Protein AF-A0A0R3RBK8-F1 (afdb_monomer)

InterPro domains:
  IPR000082 SEA domain [PS50024] (1-115)
  IPR000082 SEA domain [SM00200] (1-114)
  IPR000152 EGF-type aspartate/asparagine hydroxylation site [PS00010] (183-194)
  IPR000742 EGF-like domain [PS50026] (117-154)
  IPR000742 EGF-like domain [PS50026] (165-204)
  IPR000742 EGF-like domain [PS50026] (213-250)
  IPR000742 EGF-like domain [SM00181] (120-161)
  IPR000742 EGF-like domain [SM00181] (168-213)
  IPR000742 EGF-like domain [SM00181] (216-264)
  IPR001881 EGF-like calcium-binding domain [SM00179] (121-161)
  IPR001881 EGF-like calcium-binding domain [SM00179] (165-213)
  IPR001881 EGF-like calcium-binding domain [SM00179] (219-251)
  IPR049883 NOTCH1, EGF-like calcium-binding domain [PF07645] (167-199)
  IPR050751 Extracellular matrix structural protein [PTHR24034] (117-277)
  IPR060726 Transmembrane cell adhesion receptor mua-3-like, EGF-like domain [PF25478] (217-264)

Organism: NCBI:txid42155

Mean predicted aligned error: 10.17 Å

pLDDT: mean 90.07, std 6.62, range [55.62, 97.88]

Foldseek 3Di:
DAQQPHFDFDDVLQQDCPRPVVVLVQVLLFVLQLLQCCVFPQNVWWDTKGFPGKDHPLQLPVPCRGHIDTDMDTDTHPPSDDDPQCVVVRSCCCCVPPVVQGSRPSSDGDDPDDDRCQFLSNPDQFDSQWGWAGPDHVDIAIAGHPQWDFLDPPRHRNRTDGQAPDFQQVDPSSDLADPQWRWAGDRGGTATDGHQQWAFPDDPPDGTRSDTDGNQCSPVPPAAPQWDWDDDPPHIDTHGHPQWDALVPFPCDVVPHDPRDGIDGPVGDDCVNSVVDDDDD

Nearest PDB structures (foldseek):
  2e7v-assembly1_A  TM=7.030E-01  e=9.865E-04  Mus musculus
  1ivz-assembly1_A  TM=6.796E-01  e=4.440E-03  Mus musculus
  7sa9-assembly2_B  TM=8.239E-01  e=3.873E-02  Homo sapiens
  8vm1-assembly1_A  TM=7.843E-01  e=2.867E-02  Homo sapiens
  8gkl-assembly1_E  TM=7.466E-01  e=2.394E-02  Homo sapiens

Secondary structure (DSSP, 8-state):
-EETTEEPB--HHHH-TTSHHHHHHHHHHHHHHHHHGGGSTTTTTEEEEEEEEEE-GGGT-TT--SB-EEEEEEEE-TTS-S-HHHHHHHHHHIIIIISTTB-TTSSEE--S----TTSGGGG----TTEEEEEEETTEEEEEEPTTEEES-TTSTTSSEEESBS--GGG-GGG----TTEEEEE-SBSEEEEEPTTEEE---TTSPTTSSEEE-TT-STTSSPTTEEEEE-SSSEEEEEPTTEEE-TT-TTHHHHS-TT--EEETTS--TTTTTSS----

Radius of gyration: 36.07 Å; Cα contacts (8 Å, |Δi|>4): 516; chains: 1; bounding box: 76×40×100 Å

Solvent-accessible surface area (backbone atoms only — not comparable to full-atom values): 15937 Å² total; per-residue (Å²): 56,25,49,67,92,45,74,40,64,63,49,77,62,45,65,33,75,84,36,68,70,31,44,54,52,48,54,31,49,33,54,6,52,61,54,40,42,66,78,43,98,51,34,96,32,62,73,51,52,45,71,77,47,57,41,58,38,33,74,66,29,44,84,38,87,63,14,57,36,80,44,64,52,75,43,59,47,89,87,70,70,90,51,78,61,56,58,54,54,53,50,52,48,44,24,52,78,73,41,80,28,24,39,43,86,41,50,35,28,59,53,99,74,72,88,53,80,83,44,34,43,55,78,55,82,49,24,64,55,10,40,67,43,70,72,48,92,82,30,59,50,36,34,40,27,92,67,33,43,63,80,34,87,93,56,43,6,48,42,55,44,59,40,53,82,42,65,39,65,83,40,74,94,63,48,69,54,17,93,51,24,46,66,42,67,40,67,66,40,66,48,34,42,40,35,92,56,33,39,67,68,39,56,94,92,49,59,58,8,36,31,38,43,79,36,56,50,64,50,80,77,76,42,45,77,63,38,44,64,40,73,53,101,88,45,58,44,70,40,55,35,94,72,38,43,75,44,77,84,22,88,45,38,78,80,77,41,61,87,69,66,46,38,40,45,66,88,76,56,57,48,57,82,35,61,74,46,93,64,84,127

Structure (mmCIF, N/CA/C/O backbone):
data_AF-A0A0R3RBK8-F1
#
_entry.id   AF-A0A0R3RBK8-F1
#
loop_
_atom_site.group_PDB
_atom_site.id
_atom_site.type_symbol
_atom_site.label_atom_id
_atom_site.label_alt_id
_atom_site.label_comp_id
_atom_site.label_asym_id
_atom_site.label_entity_id
_atom_site.label_seq_id
_atom_site.pdbx_PDB_ins_code
_atom_site.Cartn_x
_atom_site.Cartn_y
_atom_site.Cartn_z
_atom_site.occupancy
_atom_site.B_iso_or_equiv
_atom_site.auth_seq_id
_atom_site.auth_comp_id
_atom_site.auth_asym_id
_atom_site.auth_atom_id
_atom_site.pdbx_PDB_model_num
ATOM 1 N N . MET A 1 1 ? -20.003 -0.187 13.025 1.00 85.31 1 MET A N 1
ATOM 2 C CA . MET A 1 1 ? -20.758 0.063 14.272 1.00 85.31 1 MET A CA 1
ATOM 3 C C . MET A 1 1 ? -21.911 1.002 13.957 1.00 85.31 1 MET A C 1
ATOM 5 O O . MET A 1 1 ? -21.751 1.842 13.077 1.00 85.31 1 MET A O 1
ATOM 9 N N . ARG A 1 2 ? -23.060 0.854 14.614 1.00 89.56 2 ARG A N 1
ATOM 10 C CA . ARG A 1 2 ? -24.206 1.769 14.472 1.00 89.56 2 ARG A CA 1
ATOM 11 C C . ARG A 1 2 ? -24.686 2.237 15.843 1.00 89.56 2 ARG A C 1
ATOM 13 O O . ARG A 1 2 ? -24.498 1.520 16.827 1.00 89.56 2 ARG A O 1
ATOM 20 N N . LYS A 1 3 ? -25.278 3.423 15.893 1.00 89.44 3 LYS A N 1
ATOM 21 C CA . LYS A 1 3 ? -26.004 3.958 17.041 1.00 89.44 3 LYS A CA 1
ATOM 22 C C . LYS A 1 3 ? -27.479 3.935 16.677 1.00 89.44 3 LYS A C 1
ATOM 24 O O . LYS A 1 3 ? -27.881 4.617 15.742 1.00 89.44 3 LYS A O 1
ATOM 29 N N . ASP A 1 4 ? -28.256 3.139 17.393 1.00 89.56 4 ASP A N 1
ATOM 30 C CA . ASP A 1 4 ? -29.640 2.848 17.045 1.00 89.56 4 ASP A CA 1
ATOM 31 C C . ASP A 1 4 ? -29.678 2.399 15.571 1.00 89.56 4 ASP A C 1
ATOM 33 O O . ASP A 1 4 ? -28.933 1.483 15.206 1.00 89.56 4 ASP A O 1
ATOM 37 N N . ASP A 1 5 ? -30.438 3.052 14.699 1.00 87.06 5 ASP A N 1
ATOM 38 C CA . ASP A 1 5 ? -30.483 2.713 13.268 1.00 87.06 5 ASP A CA 1
ATOM 39 C C . ASP A 1 5 ? -29.440 3.459 12.409 1.00 87.06 5 ASP A C 1
ATOM 41 O O . ASP A 1 5 ? -29.268 3.162 11.225 1.00 87.06 5 ASP A O 1
ATOM 45 N N . GLU A 1 6 ? -28.687 4.392 12.997 1.00 88.06 6 GLU A N 1
ATOM 46 C CA . GLU A 1 6 ? -27.721 5.239 12.299 1.00 88.06 6 GLU A CA 1
ATOM 47 C C . GLU A 1 6 ? -26.329 4.593 12.239 1.00 88.06 6 GLU A C 1
ATOM 49 O O . GLU A 1 6 ? -25.695 4.297 13.257 1.00 88.06 6 GLU A O 1
ATOM 54 N N . LYS A 1 7 ? -25.803 4.388 11.027 1.00 89.00 7 LYS A N 1
ATOM 55 C CA . LYS A 1 7 ? -24.431 3.897 10.837 1.00 89.00 7 LYS A CA 1
ATOM 56 C C . LYS A 1 7 ? -23.437 4.996 11.199 1.00 89.00 7 LYS A C 1
ATOM 58 O O . LYS A 1 7 ? -23.477 6.079 10.629 1.00 89.00 7 LYS A O 1
ATOM 63 N N . LEU A 1 8 ? -22.515 4.685 12.105 1.00 89.44 8 LEU A N 1
ATOM 64 C CA . LEU A 1 8 ? -21.470 5.621 12.503 1.00 89.44 8 LEU A CA 1
ATOM 65 C C . LEU A 1 8 ? -20.353 5.632 11.457 1.00 89.44 8 LEU A C 1
ATOM 67 O O . LEU A 1 8 ? -19.960 4.578 10.954 1.00 89.44 8 LEU A O 1
ATOM 71 N N . MET A 1 9 ? -19.837 6.821 11.176 1.00 90.69 9 MET A N 1
ATOM 72 C CA . MET A 1 9 ? -18.691 7.067 10.303 1.00 90.69 9 MET A CA 1
ATOM 73 C C . MET A 1 9 ? -17.622 7.797 11.110 1.00 90.69 9 MET A C 1
ATOM 75 O O . MET A 1 9 ? -17.951 8.676 11.913 1.00 90.69 9 MET A O 1
ATOM 79 N N . TYR A 1 10 ? -16.358 7.435 10.910 1.00 92.06 10 TYR A N 1
ATOM 80 C CA . TYR A 1 10 ? -15.260 8.164 11.526 1.00 92.06 10 TYR A CA 1
ATOM 81 C C . TYR A 1 10 ? -15.188 9.598 10.978 1.00 92.06 10 TYR A C 1
ATOM 83 O O . TYR A 1 10 ? -15.384 9.826 9.787 1.00 92.06 10 TYR A O 1
ATOM 91 N N . THR A 1 11 ? -14.961 10.570 11.862 1.00 91.94 11 THR A N 1
ATOM 92 C CA . THR A 1 11 ? -14.828 12.000 11.534 1.00 91.94 11 THR A CA 1
ATOM 93 C C . THR A 1 11 ? -13.853 12.657 12.509 1.00 91.94 11 THR A C 1
ATOM 95 O O . THR A 1 11 ? -13.695 12.174 13.633 1.00 91.94 11 THR A O 1
ATOM 98 N N . ASP A 1 12 ? -13.278 13.806 12.145 1.00 89.56 12 ASP A N 1
ATOM 99 C CA . ASP A 1 12 ? -12.355 14.569 13.009 1.00 89.56 12 ASP A CA 1
ATOM 100 C C . ASP A 1 12 ? -12.979 14.975 14.353 1.00 89.56 12 ASP A C 1
ATOM 102 O O . ASP A 1 12 ? -12.294 15.150 15.362 1.00 89.56 12 ASP A O 1
ATOM 106 N N . ILE A 1 13 ? -14.310 15.076 14.400 1.00 92.06 13 ILE A N 1
ATOM 107 C CA . ILE A 1 13 ? -15.058 15.306 15.637 1.00 92.06 13 ILE A CA 1
ATOM 108 C C . ILE A 1 13 ? -14.794 14.177 16.643 1.00 92.06 13 ILE A C 1
ATOM 110 O O . ILE A 1 13 ? -14.589 14.445 17.829 1.00 92.06 13 ILE A O 1
ATOM 114 N N . LEU A 1 14 ? -14.779 12.927 16.173 1.00 92.31 14 LEU A N 1
ATOM 115 C CA . LEU A 1 14 ? -14.570 11.739 17.002 1.00 92.31 14 LEU A CA 1
ATOM 116 C C . LEU A 1 14 ? -13.116 11.576 17.449 1.00 92.31 14 LEU A C 1
ATOM 118 O O . LEU A 1 14 ? -12.881 10.959 18.485 1.00 92.31 14 LEU A O 1
ATOM 122 N N . ALA A 1 15 ? -12.164 12.188 16.738 1.00 90.12 15 ALA A N 1
ATOM 123 C CA . ALA A 1 15 ? -10.770 12.272 17.168 1.00 90.12 15 ALA A CA 1
ATOM 124 C C . ALA A 1 15 ? -10.586 13.181 18.401 1.00 90.12 15 ALA A C 1
ATOM 126 O O . ALA A 1 15 ? -9.603 13.057 19.128 1.00 90.12 15 ALA A O 1
ATOM 127 N N . ASN A 1 16 ? -11.527 14.098 18.666 1.00 92.19 16 ASN A N 1
ATOM 128 C CA . ASN A 1 16 ? -11.445 15.023 19.792 1.00 92.19 16 ASN A CA 1
ATOM 129 C C . ASN A 1 16 ? -12.178 14.479 21.040 1.00 92.19 16 ASN A C 1
ATOM 131 O O . ASN A 1 16 ? -13.411 14.555 21.108 1.00 92.19 16 ASN A O 1
ATOM 135 N N . PRO A 1 17 ? -11.462 14.043 22.098 1.00 91.25 17 PRO A N 1
ATOM 136 C CA . PRO A 1 17 ? -12.077 13.489 23.310 1.00 91.25 17 PRO A CA 1
ATOM 137 C C . PRO A 1 17 ? -12.844 14.534 24.136 1.00 91.25 17 PRO A C 1
ATOM 139 O O . PRO A 1 17 ? -13.631 14.196 25.021 1.00 91.25 17 PRO A O 1
ATOM 142 N N . ARG A 1 18 ? -12.632 15.832 23.880 1.00 92.62 18 ARG A N 1
ATOM 143 C CA . ARG A 1 18 ? -13.341 16.910 24.581 1.00 92.62 18 ARG A CA 1
ATOM 144 C C . ARG A 1 18 ? -14.696 17.226 23.958 1.00 92.62 18 ARG A C 1
ATOM 146 O O . ARG A 1 18 ? -15.518 17.847 24.637 1.00 92.62 18 ARG A O 1
ATOM 153 N N . HIS A 1 19 ? -14.926 16.808 22.714 1.00 95.81 19 HIS A N 1
ATOM 154 C CA . HIS A 1 19 ? -16.156 17.095 21.993 1.00 95.81 19 HIS A CA 1
ATOM 155 C C . HIS A 1 19 ? -17.354 16.354 22.607 1.00 95.81 19 HIS A C 1
ATOM 157 O O . HIS A 1 19 ? -17.242 15.206 23.037 1.00 95.81 19 HIS A O 1
ATOM 163 N N . MET A 1 20 ? -18.520 17.008 22.646 1.00 94.50 20 MET A N 1
ATOM 164 C CA . MET A 1 20 ? -19.714 16.471 23.315 1.00 94.50 20 MET A CA 1
ATOM 165 C C . MET A 1 20 ? -20.203 15.160 22.687 1.00 94.50 20 MET A C 1
ATOM 167 O O . MET A 1 20 ? -20.551 14.232 23.409 1.00 94.50 20 MET A O 1
ATOM 171 N N . VAL A 1 21 ? -20.173 15.060 21.352 1.00 93.12 21 VAL A N 1
ATOM 172 C CA . VAL A 1 21 ? -20.548 13.833 20.620 1.00 93.12 21 VAL A CA 1
ATOM 173 C C . VAL A 1 21 ? -19.640 12.661 21.003 1.00 93.12 21 VAL A C 1
ATOM 175 O O . VAL A 1 21 ? -20.132 11.572 21.286 1.00 93.12 21 VAL A O 1
ATOM 178 N N . THR A 1 22 ? -18.328 12.897 21.079 1.00 94.88 22 THR A N 1
ATOM 179 C CA . THR A 1 22 ? -17.334 11.886 21.460 1.00 94.88 22 THR A CA 1
ATOM 180 C C . THR A 1 22 ? -17.554 11.422 22.894 1.00 94.88 22 THR A C 1
ATOM 182 O O . THR A 1 22 ? -17.657 10.224 23.135 1.00 94.88 22 THR A O 1
ATOM 185 N N . LYS A 1 23 ? -17.729 12.355 23.840 1.00 95.94 23 LYS A N 1
ATOM 186 C CA . LYS A 1 23 ? -18.018 12.033 25.249 1.00 95.94 23 LYS A CA 1
ATOM 187 C C . LYS A 1 23 ? -19.291 11.212 25.422 1.00 95.94 23 LYS A C 1
ATOM 189 O O . LYS A 1 23 ? -19.307 10.272 26.210 1.00 95.94 23 LYS A O 1
ATOM 194 N N . GLU A 1 24 ? -20.350 11.559 24.696 1.00 95.19 24 GLU A N 1
ATOM 195 C CA . GLU A 1 24 ? -21.616 10.825 24.743 1.00 95.19 24 GLU A CA 1
ATOM 196 C C . GLU A 1 24 ? -21.453 9.394 24.212 1.00 95.19 24 GLU A C 1
ATOM 198 O O . GLU A 1 24 ? -21.923 8.444 24.838 1.00 95.19 24 GLU A O 1
ATOM 203 N N . LEU A 1 25 ? -20.749 9.216 23.088 1.00 95.44 25 LEU A N 1
ATOM 204 C CA . LEU A 1 25 ? -20.463 7.892 22.529 1.00 95.44 25 LEU A CA 1
ATOM 205 C C . LEU A 1 25 ? -19.595 7.042 23.464 1.00 95.44 25 LEU A C 1
ATOM 207 O O . LEU A 1 25 ? -19.917 5.876 23.686 1.00 95.44 25 LEU A O 1
ATOM 211 N N . VAL A 1 26 ? -18.548 7.632 24.046 1.00 96.50 26 VAL A N 1
ATOM 212 C CA . VAL A 1 26 ? -17.682 6.984 25.043 1.00 96.50 26 VAL A CA 1
ATOM 213 C C . VAL A 1 26 ? -18.503 6.514 26.240 1.00 96.50 26 VAL A C 1
ATOM 215 O O . VAL A 1 26 ? -18.492 5.331 26.563 1.00 96.50 26 VAL A O 1
ATOM 218 N N . LYS A 1 27 ? -19.310 7.401 26.831 1.00 96.69 27 LYS A N 1
ATOM 219 C CA . LYS A 1 27 ? -20.141 7.071 27.994 1.00 96.69 27 LYS A CA 1
ATOM 220 C C . LYS A 1 27 ? -21.137 5.950 27.695 1.00 96.69 27 LYS A C 1
ATOM 222 O O . LYS A 1 27 ? -21.354 5.071 28.529 1.00 96.69 27 LYS A O 1
ATOM 227 N N . ARG A 1 28 ? -21.764 5.966 26.514 1.00 96.25 28 ARG A N 1
ATOM 228 C CA . ARG A 1 28 ? -22.655 4.882 26.070 1.00 96.25 28 ARG A CA 1
ATOM 229 C C . ARG A 1 28 ? -21.907 3.562 25.952 1.00 96.25 28 ARG A C 1
ATOM 231 O O . ARG A 1 28 ? -22.411 2.551 26.432 1.00 96.25 28 ARG A O 1
ATOM 238 N N . PHE A 1 29 ? -20.726 3.578 25.341 1.00 96.88 29 PHE A N 1
ATOM 239 C CA . PHE A 1 29 ? -19.900 2.390 25.179 1.00 96.88 29 PHE A CA 1
ATOM 240 C C . PHE A 1 29 ? -19.487 1.808 26.535 1.00 96.88 29 PHE A C 1
ATOM 242 O O . PHE A 1 29 ? -19.781 0.646 26.800 1.00 96.88 29 PHE A O 1
ATOM 249 N N . GLU A 1 30 ? -18.903 2.611 27.424 1.00 97.44 30 GLU A N 1
ATOM 250 C CA . GLU A 1 30 ? -18.447 2.176 28.753 1.00 97.44 30 GLU A CA 1
ATOM 251 C C . GLU A 1 30 ? -19.594 1.590 29.589 1.00 97.44 30 GLU A C 1
ATOM 253 O O . GLU A 1 30 ? -19.477 0.481 30.118 1.00 97.44 30 GLU A O 1
ATOM 258 N N . ASN A 1 31 ? -20.747 2.269 29.624 1.00 96.88 31 ASN A N 1
ATOM 259 C CA . ASN A 1 31 ? -21.946 1.760 30.295 1.00 96.88 31 ASN A CA 1
ATOM 260 C C . ASN A 1 31 ? -22.449 0.455 29.662 1.00 96.88 31 ASN A C 1
ATOM 262 O O . ASN A 1 31 ? -22.822 -0.477 30.375 1.00 96.88 31 ASN A O 1
ATOM 266 N N . GLY A 1 32 ? -22.449 0.370 28.330 1.00 96.81 32 GLY A N 1
ATOM 267 C CA . GLY A 1 32 ? -22.852 -0.830 27.603 1.00 96.81 32 GLY A CA 1
ATOM 268 C C . GLY A 1 32 ? -21.956 -2.025 27.927 1.00 96.81 32 GLY A C 1
ATOM 269 O O . GLY A 1 32 ? -22.454 -3.120 28.184 1.00 96.81 32 GLY A O 1
ATOM 270 N N . ILE A 1 33 ? -20.640 -1.818 27.978 1.00 97.06 33 ILE A N 1
ATOM 271 C CA . ILE A 1 33 ? -19.671 -2.845 28.373 1.00 97.06 33 ILE A CA 1
ATOM 272 C C . ILE A 1 33 ? -19.901 -3.273 29.827 1.00 97.06 33 ILE A C 1
ATOM 274 O O . ILE A 1 33 ? -19.934 -4.473 30.115 1.00 97.06 33 ILE A O 1
ATOM 278 N N . GLY A 1 34 ? -20.149 -2.314 30.723 1.00 96.19 34 GLY A N 1
ATOM 279 C CA . GLY A 1 34 ? -20.491 -2.582 32.121 1.00 96.19 34 GLY A CA 1
ATOM 280 C C . GLY A 1 34 ? -21.773 -3.397 32.306 1.00 96.19 34 GLY A C 1
ATOM 281 O O . GLY A 1 34 ? -21.891 -4.140 33.275 1.00 96.19 34 GLY A O 1
ATOM 282 N N . GLN A 1 35 ? -22.706 -3.327 31.356 1.00 96.31 35 GLN A N 1
ATOM 283 C CA . GLN A 1 35 ? -23.919 -4.152 31.325 1.00 96.31 35 GLN A CA 1
ATOM 284 C C . GLN A 1 35 ? -23.694 -5.529 30.675 1.00 96.31 35 GLN A C 1
ATOM 286 O O . GLN A 1 35 ? -24.453 -6.462 30.936 1.00 96.31 35 GLN A O 1
ATOM 291 N N . CYS A 1 36 ? -22.657 -5.692 29.849 1.00 96.50 36 CYS A N 1
ATOM 292 C CA . CYS A 1 36 ? -22.345 -6.969 29.207 1.00 96.50 36 CYS A CA 1
ATOM 293 C C . CYS A 1 36 ? -21.690 -7.955 30.178 1.00 96.50 36 CYS A C 1
ATOM 295 O O . CYS A 1 36 ? -22.170 -9.076 30.326 1.00 96.50 36 CYS A O 1
ATOM 297 N N . TYR A 1 37 ? -20.614 -7.551 30.863 1.00 95.38 37 TYR A N 1
ATOM 298 C CA . TYR A 1 37 ? -19.824 -8.468 31.696 1.00 95.38 37 TYR A CA 1
ATOM 299 C C . TYR A 1 37 ? -20.588 -9.179 32.826 1.00 95.38 37 TYR A C 1
ATOM 301 O O . TYR A 1 37 ? -20.287 -10.355 33.054 1.00 95.38 37 TYR A O 1
ATOM 309 N N . PRO A 1 38 ? -21.595 -8.572 33.488 1.00 94.44 38 PRO A N 1
ATOM 310 C CA . PRO A 1 38 ? -22.460 -9.270 34.442 1.00 94.44 38 PRO A CA 1
ATOM 311 C C . PRO A 1 38 ? -23.182 -10.503 33.877 1.00 94.44 38 PRO A C 1
ATOM 313 O O . PRO A 1 38 ? -23.587 -11.372 34.641 1.00 94.44 38 PRO A O 1
ATOM 316 N N . ASN A 1 39 ? -23.313 -10.609 32.553 1.00 94.25 39 ASN A N 1
ATOM 317 C CA . ASN A 1 39 ? -23.937 -11.739 31.863 1.00 94.25 39 ASN A CA 1
ATOM 318 C C . ASN A 1 39 ? -22.914 -12.756 31.321 1.00 94.25 39 ASN A C 1
ATOM 320 O O . ASN A 1 39 ? -23.241 -13.613 30.499 1.00 94.25 39 ASN A O 1
ATOM 324 N N . THR A 1 40 ? -21.661 -12.658 31.764 1.00 93.81 40 THR A N 1
ATOM 325 C CA . THR A 1 40 ? -20.553 -13.520 31.338 1.00 93.81 40 THR A CA 1
ATOM 326 C C . THR A 1 40 ? -19.954 -14.275 32.524 1.00 93.81 40 THR A C 1
ATOM 328 O O . THR A 1 40 ? -20.241 -13.971 33.681 1.00 93.81 40 THR A O 1
ATOM 331 N N . ALA A 1 41 ? -19.047 -15.222 32.267 1.00 92.31 41 ALA A N 1
ATOM 332 C CA . ALA A 1 41 ? -18.352 -15.949 33.334 1.00 92.31 41 ALA A CA 1
ATOM 333 C C . ALA A 1 41 ? -17.478 -15.045 34.234 1.00 92.31 41 ALA A C 1
ATOM 335 O O . ALA A 1 41 ? -17.087 -15.460 35.323 1.00 92.31 41 ALA A O 1
ATOM 336 N N . LEU A 1 42 ? -17.190 -13.804 33.815 1.00 92.50 42 LEU A N 1
ATOM 337 C CA . LEU A 1 42 ? -16.400 -12.830 34.581 1.00 92.50 42 LEU A CA 1
ATOM 338 C C . LEU A 1 42 ? -17.255 -11.848 35.401 1.00 92.50 42 LEU A C 1
ATOM 340 O O . LEU A 1 42 ? -16.709 -10.890 35.953 1.00 92.50 42 LEU A O 1
ATOM 344 N N . ALA A 1 43 ? -18.565 -12.086 35.534 1.00 91.50 43 ALA A N 1
ATOM 345 C CA . ALA A 1 43 ? -19.504 -11.201 36.229 1.00 91.50 43 ALA A CA 1
ATOM 346 C C . ALA A 1 43 ? -19.024 -10.743 37.620 1.00 91.50 43 ALA A C 1
ATOM 348 O O . ALA A 1 43 ? -19.054 -9.556 37.928 1.00 91.50 43 ALA A O 1
ATOM 349 N N . GLY A 1 44 ? -18.518 -11.665 38.448 1.00 91.88 44 GLY A N 1
ATOM 350 C CA . GLY A 1 44 ? -18.049 -11.358 39.809 1.00 91.88 44 GLY A CA 1
ATOM 351 C C . GLY A 1 44 ? -16.679 -10.670 39.892 1.00 91.88 44 GLY A C 1
ATOM 352 O O . GLY A 1 44 ? -16.218 -10.349 40.991 1.00 91.88 44 GLY A O 1
ATOM 353 N N . SER A 1 45 ? -16.007 -10.479 38.755 1.00 94.88 45 SER A N 1
ATOM 354 C CA . SER A 1 45 ? -14.623 -9.997 38.687 1.00 94.88 45 SER A CA 1
ATOM 355 C C . SER A 1 45 ? -14.444 -8.710 37.889 1.00 94.88 45 SER A C 1
ATOM 357 O O . SER A 1 45 ? -13.401 -8.073 38.032 1.00 94.88 45 SER A O 1
ATOM 359 N N . PHE A 1 46 ? -15.420 -8.330 37.066 1.00 96.06 46 PHE A N 1
ATOM 360 C CA . PHE A 1 46 ? -15.405 -7.074 36.321 1.00 96.06 46 PHE A CA 1
ATOM 361 C C . PHE A 1 46 ? -15.423 -5.863 37.268 1.00 96.06 46 PHE A C 1
ATOM 363 O O . PHE A 1 46 ? -16.130 -5.867 38.275 1.00 96.06 46 PHE A O 1
ATOM 370 N N . VAL A 1 47 ? -14.620 -4.842 36.955 1.00 95.94 47 VAL A N 1
ATOM 371 C CA . VAL A 1 47 ? -14.516 -3.601 37.739 1.00 95.94 47 VAL A CA 1
ATOM 372 C C . VAL A 1 47 ? -15.062 -2.420 36.945 1.00 95.94 47 VAL A C 1
ATOM 374 O O . VAL A 1 47 ? -16.027 -1.796 37.373 1.00 95.94 47 VAL A O 1
ATOM 377 N N . THR A 1 48 ? -14.448 -2.108 35.804 1.00 96.19 48 THR A N 1
ATOM 378 C CA . THR A 1 48 ? -14.859 -1.003 34.929 1.00 96.19 48 THR A CA 1
ATOM 379 C C . THR A 1 48 ? -14.262 -1.175 33.530 1.00 96.19 48 THR A C 1
ATOM 381 O O . THR A 1 48 ? -13.361 -1.995 33.330 1.00 96.19 48 THR A O 1
ATOM 384 N N . ALA A 1 49 ? -14.753 -0.406 32.565 1.00 96.31 49 ALA A N 1
ATOM 385 C CA . ALA A 1 49 ? -14.164 -0.258 31.242 1.00 96.31 49 ALA A CA 1
ATOM 386 C C . ALA A 1 49 ? -13.927 1.228 30.967 1.00 96.31 49 ALA A C 1
ATOM 388 O O . ALA A 1 49 ? -14.769 2.052 31.315 1.00 96.31 49 ALA A O 1
ATOM 389 N N . GLU A 1 50 ? -12.798 1.546 30.347 1.00 97.06 50 GLU A N 1
ATOM 390 C CA . GLU A 1 50 ? -12.407 2.910 29.993 1.00 97.06 50 GLU A CA 1
ATOM 391 C C . GLU A 1 50 ? -12.051 2.957 28.511 1.00 97.06 50 GLU A C 1
ATOM 393 O O . GLU A 1 50 ? -11.281 2.126 28.018 1.00 97.06 50 GLU A O 1
ATOM 398 N N . VAL A 1 51 ? -12.613 3.917 27.782 1.00 96.88 51 VAL A N 1
ATOM 399 C CA . VAL A 1 51 ? -12.213 4.177 26.398 1.00 96.88 51 VAL A CA 1
ATOM 400 C C . VAL A 1 51 ? -10.968 5.054 26.395 1.00 96.88 51 VAL A C 1
ATOM 402 O O . VAL A 1 51 ? -10.977 6.171 26.905 1.00 96.88 51 VAL A O 1
ATOM 405 N N . ASN A 1 52 ? -9.912 4.560 25.755 1.00 94.81 52 ASN A N 1
ATOM 406 C CA . ASN A 1 52 ? -8.690 5.311 25.503 1.00 94.81 52 ASN A CA 1
ATOM 407 C C . ASN A 1 52 ? -8.923 6.334 24.375 1.00 94.81 52 ASN A C 1
ATOM 409 O O . ASN A 1 52 ? -8.620 7.513 24.532 1.00 94.81 52 ASN A O 1
ATOM 413 N N . GLU A 1 53 ? -9.484 5.885 23.246 1.00 94.12 53 GLU A N 1
ATOM 414 C CA . GLU A 1 53 ? -9.762 6.716 22.064 1.00 94.12 53 GLU A CA 1
ATOM 415 C C . GLU A 1 53 ? -10.738 6.037 21.083 1.00 94.12 53 GLU A C 1
ATOM 417 O O . GLU A 1 53 ? -10.991 4.828 21.157 1.00 94.12 53 GLU A O 1
ATOM 422 N N . ILE A 1 54 ? -11.264 6.821 20.135 1.00 94.62 54 ILE A N 1
ATOM 423 C CA . ILE A 1 54 ? -11.988 6.322 18.960 1.00 94.62 54 ILE A CA 1
ATOM 424 C C . ILE A 1 54 ? -11.047 6.407 17.756 1.00 94.62 54 ILE A C 1
ATOM 426 O O . ILE A 1 54 ? -10.520 7.478 17.456 1.00 94.62 54 ILE A O 1
ATOM 430 N N . MET A 1 55 ? -10.858 5.290 17.057 1.00 90.44 55 MET A N 1
ATOM 431 C CA . MET A 1 55 ? -9.945 5.164 15.919 1.00 90.44 55 MET A CA 1
ATOM 432 C C . MET A 1 55 ? -10.708 4.979 14.603 1.00 90.44 55 MET A C 1
ATOM 434 O O . MET A 1 55 ? -11.799 4.394 14.577 1.00 90.44 55 MET A O 1
ATOM 438 N N . ASP A 1 56 ? -10.091 5.432 13.512 1.00 89.69 56 ASP A N 1
ATOM 439 C CA . ASP A 1 56 ? -10.532 5.147 12.147 1.00 89.69 56 ASP A CA 1
ATOM 440 C C . ASP A 1 56 ? -10.287 3.660 11.810 1.00 89.69 56 ASP A C 1
ATOM 442 O O . ASP A 1 56 ? -9.143 3.197 11.908 1.00 89.69 56 ASP A O 1
ATOM 446 N N . PRO A 1 57 ? -11.320 2.887 11.414 1.00 87.62 57 PRO A N 1
ATOM 447 C CA . PRO A 1 57 ? -11.149 1.508 10.963 1.00 87.62 57 PRO A CA 1
ATOM 448 C C . PRO A 1 57 ? -10.157 1.338 9.801 1.00 87.62 57 PRO A C 1
ATOM 450 O O . PRO A 1 57 ? -9.483 0.304 9.740 1.00 87.62 57 PRO A O 1
ATOM 453 N N . MET A 1 58 ? -10.014 2.343 8.928 1.00 84.62 58 MET A N 1
ATOM 454 C CA . MET A 1 58 ? -9.099 2.299 7.782 1.00 84.62 58 MET A CA 1
ATOM 455 C C . MET A 1 58 ? -7.626 2.193 8.195 1.00 84.62 58 MET A C 1
ATOM 457 O O . MET A 1 58 ? -6.819 1.673 7.428 1.00 84.62 58 MET A O 1
ATOM 461 N N . ASN A 1 59 ? -7.275 2.615 9.416 1.00 81.50 59 ASN A N 1
ATOM 462 C CA . ASN A 1 59 ? -5.915 2.486 9.949 1.00 81.50 59 ASN A CA 1
ATOM 463 C C . ASN A 1 59 ? -5.528 1.035 10.265 1.00 81.50 59 ASN A C 1
ATOM 465 O O . ASN A 1 59 ? -4.345 0.728 10.374 1.00 81.50 59 ASN A O 1
ATOM 469 N N . ILE A 1 60 ? -6.511 0.148 10.442 1.00 80.44 60 ILE A N 1
ATOM 470 C CA . ILE A 1 60 ? -6.277 -1.280 10.691 1.00 80.44 60 ILE A CA 1
ATOM 471 C C . ILE A 1 60 ? -6.379 -2.072 9.390 1.00 80.44 60 ILE A C 1
ATOM 473 O O . ILE A 1 60 ? -5.587 -2.984 9.148 1.00 80.44 60 ILE A O 1
ATOM 477 N N . ASN A 1 61 ? -7.368 -1.743 8.558 1.00 78.56 61 ASN A N 1
ATOM 478 C CA . ASN A 1 61 ? -7.566 -2.378 7.267 1.00 78.56 61 ASN A CA 1
ATOM 479 C C . ASN A 1 61 ? -8.169 -1.376 6.282 1.00 78.56 61 ASN A C 1
ATOM 481 O O . ASN A 1 61 ? -9.281 -0.891 6.491 1.00 78.56 61 ASN A O 1
ATOM 485 N N . ALA A 1 62 ? -7.470 -1.141 5.171 1.00 78.62 62 ALA A N 1
ATOM 486 C CA . ALA A 1 62 ? -7.865 -0.185 4.140 1.00 78.62 62 ALA A CA 1
ATOM 487 C C . ALA A 1 62 ? -9.269 -0.434 3.558 1.00 78.62 62 ALA A C 1
ATOM 489 O O . ALA A 1 62 ? -9.891 0.485 3.031 1.00 78.62 62 ALA A O 1
ATOM 490 N N . THR A 1 63 ? -9.770 -1.670 3.647 1.00 80.38 63 THR A N 1
ATOM 491 C CA . THR A 1 63 ? -11.100 -2.051 3.150 1.00 80.38 63 THR A CA 1
ATOM 492 C C . THR A 1 63 ? -12.245 -1.633 4.076 1.00 80.38 63 THR A C 1
ATOM 494 O O . THR A 1 63 ? -13.403 -1.683 3.666 1.00 80.38 63 THR A O 1
ATOM 497 N N . TRP A 1 64 ? -11.967 -1.230 5.319 1.00 82.81 64 TRP A N 1
ATOM 498 C CA . TRP A 1 64 ? -12.996 -0.820 6.277 1.00 82.81 64 TRP A CA 1
ATOM 499 C C . TRP A 1 64 ? -13.296 0.674 6.142 1.00 82.81 64 TRP A C 1
ATOM 501 O O . TRP A 1 64 ? -12.958 1.473 7.005 1.00 82.81 64 TRP A O 1
ATOM 511 N N . ASP A 1 65 ? -13.980 1.042 5.060 1.00 81.38 65 ASP A N 1
ATOM 512 C CA . ASP A 1 65 ? -14.352 2.422 4.709 1.00 81.38 65 ASP A CA 1
ATOM 513 C C . ASP A 1 65 ? -15.462 3.033 5.593 1.00 81.38 65 ASP A C 1
ATOM 515 O O . ASP A 1 65 ? -15.882 4.172 5.385 1.00 81.38 65 ASP A O 1
ATOM 519 N N . ARG A 1 66 ? -16.006 2.265 6.549 1.00 84.06 66 ARG A N 1
ATOM 520 C CA . ARG A 1 66 ? -17.173 2.638 7.364 1.00 84.06 66 ARG A CA 1
ATOM 521 C C . ARG A 1 66 ? -17.058 2.117 8.787 1.00 84.06 66 ARG A C 1
ATOM 523 O O . ARG A 1 66 ? -16.538 1.031 9.042 1.00 84.06 66 ARG A O 1
ATOM 530 N N . GLY A 1 67 ? -17.705 2.818 9.713 1.00 87.75 67 GLY A N 1
ATOM 531 C CA . GLY A 1 67 ? -17.711 2.464 11.127 1.00 87.75 67 GLY A CA 1
ATOM 532 C C . GLY A 1 67 ? -16.725 3.288 11.943 1.00 87.75 67 GLY A C 1
ATOM 533 O O . GLY A 1 67 ? -16.154 4.265 11.474 1.00 87.75 67 GLY A O 1
ATOM 534 N N . ILE A 1 68 ? -16.565 2.870 13.196 1.00 92.50 68 ILE A N 1
ATOM 535 C CA . ILE A 1 68 ? -15.614 3.416 14.162 1.00 92.50 68 ILE A CA 1
ATOM 536 C C . ILE A 1 68 ? -15.059 2.254 14.986 1.00 92.50 68 ILE A C 1
ATOM 538 O O . ILE A 1 68 ? -15.760 1.249 15.167 1.00 92.50 68 ILE A O 1
ATOM 542 N N . LEU A 1 69 ? -13.835 2.389 15.491 1.00 90.88 69 LEU A N 1
ATOM 543 C CA . LEU A 1 69 ? -13.232 1.446 16.431 1.00 90.88 69 LEU A CA 1
ATOM 544 C C . LEU A 1 69 ? -13.076 2.103 17.800 1.00 90.88 69 LEU A C 1
ATOM 546 O O . LEU A 1 69 ? -12.567 3.214 17.901 1.00 90.88 69 LEU A O 1
ATOM 550 N N . PHE A 1 70 ? -13.478 1.402 18.856 1.00 93.19 70 PHE A N 1
ATOM 551 C CA . PHE A 1 70 ? -13.181 1.808 20.226 1.00 93.19 70 PHE A CA 1
ATOM 552 C C . PHE A 1 70 ? -11.891 1.129 20.683 1.00 93.19 70 PHE A C 1
ATOM 554 O O . PHE A 1 70 ? -11.823 -0.098 20.753 1.00 93.19 70 PHE A O 1
ATOM 561 N N . ASN A 1 71 ? -10.877 1.925 21.011 1.00 92.69 71 ASN A N 1
ATOM 562 C CA . ASN A 1 71 ? -9.718 1.462 21.760 1.00 92.69 71 ASN A CA 1
ATOM 563 C C . ASN A 1 71 ? -10.062 1.586 23.246 1.00 92.69 71 ASN A C 1
ATOM 565 O O . ASN A 1 71 ? -10.191 2.699 23.750 1.00 92.69 71 ASN A O 1
ATOM 569 N N . SER A 1 72 ? -10.253 0.467 23.942 1.00 94.06 72 SER A N 1
ATOM 570 C CA . SER A 1 72 ? -10.688 0.472 25.342 1.00 94.06 72 SER A CA 1
ATOM 571 C C . SER A 1 72 ? -9.901 -0.501 26.206 1.00 94.06 72 SER A C 1
ATOM 573 O O . SER A 1 72 ? -9.587 -1.611 25.773 1.00 94.06 72 SER A O 1
ATOM 575 N N . THR A 1 73 ? -9.687 -0.115 27.458 1.00 95.25 73 THR A N 1
ATOM 576 C CA . THR A 1 73 ? -9.095 -0.944 28.505 1.00 95.25 73 THR A CA 1
ATOM 577 C C . THR A 1 73 ? -10.195 -1.443 29.436 1.00 95.25 73 THR A C 1
ATOM 579 O O . THR A 1 73 ? -11.050 -0.678 29.876 1.00 95.25 73 THR A O 1
ATOM 582 N N . VAL A 1 74 ? -10.186 -2.738 29.751 1.00 95.06 74 VAL A N 1
ATOM 583 C CA . VAL A 1 74 ? -11.171 -3.355 30.646 1.00 95.06 74 VAL A CA 1
ATOM 584 C C . VAL A 1 74 ? -10.467 -3.872 31.893 1.00 95.06 74 VAL A C 1
ATOM 586 O O . VAL A 1 74 ? -9.512 -4.644 31.799 1.00 95.06 74 VAL A O 1
ATOM 589 N N . TYR A 1 75 ? -10.950 -3.466 33.064 1.00 95.44 75 TYR A N 1
ATOM 590 C CA . TYR A 1 75 ? -10.334 -3.770 34.348 1.00 95.44 75 TYR A CA 1
ATOM 591 C C . TYR A 1 75 ? -11.080 -4.883 35.079 1.00 95.44 75 TYR A C 1
ATOM 593 O O . TYR A 1 75 ? -12.306 -4.862 35.219 1.00 95.44 75 TYR A O 1
ATOM 601 N N . PHE A 1 76 ? -10.309 -5.832 35.608 1.00 95.88 76 PHE A N 1
ATOM 602 C CA . PHE A 1 7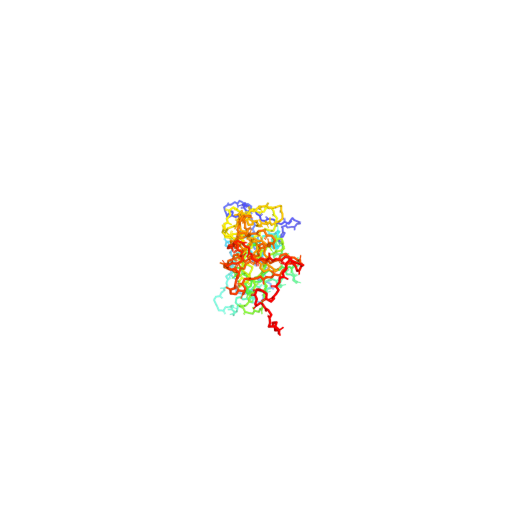6 ? -10.798 -6.956 36.400 1.00 95.88 76 PHE A CA 1
ATOM 603 C C . PHE A 1 76 ? -10.036 -7.064 37.717 1.00 95.88 76 PHE A C 1
ATOM 605 O O . PHE A 1 76 ? -8.897 -6.608 37.844 1.00 95.88 76 PHE A O 1
ATOM 612 N N . ARG A 1 77 ? -10.643 -7.728 38.703 1.00 95.31 77 ARG A N 1
ATOM 613 C CA . ARG A 1 77 ? -9.974 -8.072 39.962 1.00 95.31 77 ARG A CA 1
ATOM 614 C C . ARG A 1 77 ? -8.737 -8.929 39.691 1.00 95.31 77 ARG A C 1
ATOM 616 O O . ARG A 1 77 ? -8.780 -9.872 38.899 1.00 95.31 77 ARG A O 1
ATOM 623 N N . LYS A 1 78 ? -7.633 -8.624 40.373 1.00 92.31 78 LYS A N 1
ATOM 624 C CA . LYS A 1 78 ? -6.355 -9.332 40.210 1.00 92.31 78 LYS A CA 1
ATOM 625 C C . LYS A 1 78 ? -6.537 -10.846 40.391 1.00 92.31 78 LYS A C 1
ATOM 627 O O . LYS A 1 78 ? -7.129 -11.281 41.373 1.00 92.31 78 LYS A O 1
ATOM 632 N N . GLY A 1 79 ? -6.012 -11.631 39.450 1.00 90.62 79 GLY A N 1
ATOM 633 C CA . GLY A 1 79 ? -6.058 -13.100 39.483 1.00 90.62 79 GLY A CA 1
ATOM 634 C C . GLY A 1 79 ? -7.335 -13.741 38.924 1.00 90.62 79 GLY A C 1
ATOM 635 O O . GLY A 1 79 ? -7.413 -14.963 38.888 1.00 90.62 79 GLY A O 1
ATOM 636 N N . SER A 1 80 ? -8.317 -12.955 38.467 1.00 91.50 80 SER A N 1
ATOM 637 C CA . SER A 1 80 ? -9.573 -13.487 37.905 1.00 91.50 80 SER A CA 1
ATOM 638 C C . SER A 1 80 ? -9.503 -13.865 36.421 1.00 91.50 80 SER A C 1
ATOM 640 O O . SER A 1 80 ? -10.262 -14.717 35.965 1.00 91.50 80 SER A O 1
ATOM 642 N N . VAL A 1 81 ? -8.595 -13.247 35.665 1.00 92.75 81 VAL A N 1
ATOM 643 C CA . VAL A 1 81 ? -8.430 -13.464 34.223 1.00 92.75 81 VAL A CA 1
ATOM 644 C C . VAL A 1 81 ? -7.182 -14.303 33.978 1.00 92.75 81 VAL A C 1
ATOM 646 O O . VAL A 1 81 ? -6.096 -13.940 34.428 1.00 92.75 81 VAL A O 1
ATOM 649 N N . ARG A 1 82 ? -7.337 -15.417 33.250 1.00 89.69 82 ARG A N 1
ATOM 650 C CA . ARG A 1 82 ? -6.224 -16.298 32.854 1.00 89.69 82 ARG A CA 1
ATOM 651 C C . ARG A 1 82 ? -5.532 -15.796 31.591 1.00 89.69 82 ARG A C 1
ATOM 653 O O . ARG A 1 82 ? -4.321 -15.614 31.594 1.00 89.69 82 ARG A O 1
ATOM 660 N N . LEU A 1 83 ? -6.310 -15.576 30.531 1.00 92.31 83 LEU A N 1
ATOM 661 C CA . LEU A 1 83 ? -5.837 -15.081 29.243 1.00 92.31 83 LEU A CA 1
ATOM 662 C C . LEU A 1 83 ? -6.610 -13.809 28.870 1.00 92.31 83 LEU A C 1
ATOM 664 O O . LEU A 1 83 ? -7.841 -13.820 28.908 1.00 92.31 83 LEU A O 1
ATOM 668 N N . PRO A 1 84 ? -5.926 -12.720 28.479 1.00 91.75 84 PRO A N 1
ATOM 669 C CA . PRO A 1 84 ? -6.599 -11.505 28.023 1.00 91.75 84 PRO A CA 1
ATOM 670 C C . PRO A 1 84 ? -7.493 -11.713 26.789 1.00 91.75 84 PRO A C 1
ATOM 672 O O . PRO A 1 84 ? -8.509 -11.036 26.659 1.00 91.75 84 PRO A O 1
ATOM 675 N N . SER A 1 85 ? -7.165 -12.670 25.913 1.00 92.38 85 SER A N 1
ATOM 676 C C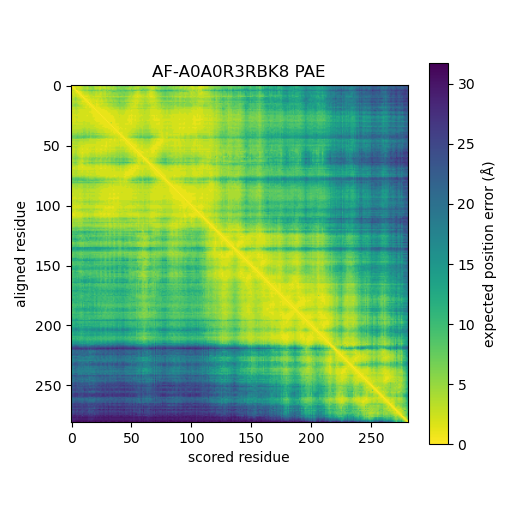A . SER A 1 85 ? -7.981 -13.008 24.737 1.00 92.38 85 SER A CA 1
ATOM 677 C C . SER A 1 85 ? -9.375 -13.502 25.109 1.00 92.38 85 SER A C 1
ATOM 679 O O . SER A 1 85 ? -10.358 -13.107 24.484 1.00 92.38 85 SER A O 1
ATOM 681 N N . ASP A 1 86 ? -9.478 -14.298 26.177 1.00 92.81 86 ASP A N 1
ATOM 682 C CA . ASP A 1 86 ? -10.747 -14.880 26.618 1.00 92.81 86 ASP A CA 1
ATOM 683 C C . ASP A 1 86 ? -11.741 -13.794 27.036 1.00 92.81 86 ASP A C 1
ATOM 685 O O . ASP A 1 86 ? -12.937 -13.915 26.776 1.00 92.81 86 ASP A O 1
ATOM 689 N N . VAL A 1 87 ? -11.244 -12.709 27.638 1.00 94.31 87 VAL A N 1
ATOM 690 C CA . VAL A 1 87 ? -12.049 -11.539 28.015 1.00 94.31 87 VAL A CA 1
ATOM 691 C C . VAL A 1 87 ? -12.744 -10.955 26.787 1.00 94.31 87 VAL A C 1
ATOM 693 O O . VAL A 1 87 ? -13.961 -10.764 26.792 1.00 94.31 87 VAL A O 1
ATOM 696 N N . TYR A 1 88 ? -11.972 -10.708 25.728 1.00 94.44 88 TYR A N 1
ATOM 697 C CA . TYR A 1 88 ? -12.475 -10.139 24.484 1.00 94.44 88 TYR A CA 1
ATOM 698 C C . TYR A 1 88 ? -13.429 -11.102 23.770 1.00 94.44 88 TYR A C 1
ATOM 700 O O . TYR A 1 88 ? -14.557 -10.725 23.454 1.00 94.44 88 TYR A O 1
ATOM 708 N N . HIS A 1 89 ? -13.030 -12.362 23.562 1.00 94.25 89 HIS A N 1
ATOM 709 C CA . HIS A 1 89 ? -13.863 -13.333 22.843 1.00 94.25 89 HIS A CA 1
ATOM 710 C C . HIS A 1 89 ? -15.182 -13.606 23.560 1.00 94.25 89 HIS A C 1
ATOM 712 O O . HIS A 1 89 ? -16.217 -13.736 22.908 1.00 94.25 89 HIS A O 1
ATOM 718 N N . MET A 1 90 ? -15.172 -13.672 24.891 1.00 94.31 90 MET A N 1
ATOM 719 C CA . MET A 1 90 ? -16.383 -13.888 25.676 1.00 94.31 90 MET A CA 1
ATOM 720 C C . MET A 1 90 ? -17.342 -12.697 25.586 1.00 94.31 90 MET A C 1
ATOM 722 O O . MET A 1 90 ? -18.546 -12.902 25.432 1.00 94.31 90 MET A O 1
ATOM 726 N N . LEU A 1 91 ? -16.821 -11.467 25.634 1.00 95.50 91 LEU A N 1
ATOM 727 C CA . LEU A 1 91 ? -17.613 -10.253 25.446 1.00 95.50 91 LEU A CA 1
ATOM 728 C C . LEU A 1 91 ? -18.261 -10.220 24.054 1.00 95.50 91 LEU A C 1
ATOM 730 O O . LEU A 1 91 ? -19.472 -10.032 23.946 1.00 95.50 91 LEU A O 1
ATOM 734 N N . ILE A 1 92 ? -17.472 -10.431 22.996 1.00 95.38 92 ILE A N 1
ATOM 735 C CA . ILE A 1 92 ? -17.961 -10.377 21.612 1.00 95.38 92 ILE A CA 1
ATOM 736 C C . ILE A 1 92 ? -19.005 -11.467 21.352 1.00 95.38 92 ILE A C 1
ATOM 738 O O . ILE A 1 92 ? -20.065 -11.161 20.809 1.00 95.38 92 ILE A O 1
ATOM 742 N N . ARG A 1 93 ? -18.772 -12.703 21.817 1.00 95.06 93 ARG A N 1
ATOM 743 C CA . ARG A 1 93 ? -19.767 -13.788 21.728 1.00 95.06 93 ARG A CA 1
ATOM 744 C C . ARG A 1 93 ? -21.061 -13.440 22.451 1.00 95.06 93 ARG A C 1
ATOM 746 O O . ARG A 1 93 ? -22.133 -13.625 21.892 1.00 95.06 93 ARG A O 1
ATOM 753 N N . TYR A 1 94 ? -20.989 -12.897 23.669 1.00 96.00 94 TYR A N 1
ATOM 754 C CA . TYR A 1 94 ? -22.193 -12.464 24.382 1.00 96.00 94 TYR A CA 1
ATOM 755 C C . TYR A 1 94 ? -22.975 -11.412 23.579 1.00 96.00 94 TYR A C 1
ATOM 757 O O . TYR A 1 94 ? -24.182 -11.552 23.385 1.00 96.00 94 TYR A O 1
ATOM 765 N N . ILE A 1 95 ? -22.289 -10.385 23.070 1.00 96.75 95 ILE A N 1
ATOM 766 C CA . ILE A 1 95 ? -22.925 -9.312 22.301 1.00 96.75 95 ILE A CA 1
ATOM 767 C C . ILE A 1 95 ? -23.596 -9.865 21.033 1.00 96.75 95 ILE A C 1
ATOM 769 O O . ILE A 1 95 ? -24.752 -9.539 20.767 1.00 96.75 95 ILE A O 1
ATOM 773 N N . MET A 1 96 ? -22.897 -10.702 20.262 1.00 96.00 96 MET A N 1
ATOM 774 C CA . MET A 1 96 ? -23.403 -11.246 18.996 1.00 96.00 96 MET A CA 1
ATOM 775 C C . MET A 1 96 ? -24.514 -12.278 19.212 1.00 96.00 96 MET A C 1
ATOM 777 O O . MET A 1 96 ? -25.587 -12.147 18.628 1.00 96.00 96 MET A O 1
ATOM 781 N N . ASP A 1 97 ? -24.280 -13.264 20.077 1.00 95.31 97 ASP A N 1
ATOM 782 C CA . ASP A 1 97 ? -25.122 -14.461 20.168 1.00 95.31 97 ASP A CA 1
ATOM 783 C C . ASP A 1 97 ? -26.288 -14.290 21.149 1.00 95.31 97 ASP A C 1
ATOM 785 O O . ASP A 1 97 ? -27.312 -14.962 21.031 1.00 95.31 97 ASP A O 1
ATOM 789 N N . ARG A 1 98 ? -26.129 -13.435 22.168 1.00 95.50 98 ARG A N 1
ATOM 790 C CA . ARG A 1 98 ? -27.086 -13.312 23.284 1.00 95.50 98 ARG A CA 1
ATOM 791 C C . ARG A 1 98 ? -27.755 -11.952 23.366 1.00 95.50 98 ARG A C 1
ATOM 793 O O . ARG A 1 98 ? -28.827 -11.870 23.957 1.00 95.50 98 ARG A O 1
ATOM 800 N N . ASN A 1 99 ? -27.152 -10.915 22.786 1.00 95.69 99 ASN A N 1
ATOM 801 C CA . ASN A 1 99 ? -27.647 -9.544 22.884 1.00 95.69 99 ASN A CA 1
ATOM 802 C C . ASN A 1 99 ? -27.896 -8.878 21.520 1.00 95.69 99 ASN A C 1
ATOM 804 O O . ASN A 1 99 ? -27.892 -7.654 21.421 1.00 95.69 99 ASN A O 1
ATOM 808 N N . ASN A 1 100 ? -28.113 -9.672 20.462 1.00 95.44 100 ASN A N 1
ATOM 809 C CA . ASN A 1 100 ? -28.495 -9.200 19.123 1.00 95.44 100 ASN A CA 1
ATOM 810 C C . ASN A 1 100 ? -27.598 -8.068 18.589 1.00 95.44 100 ASN A C 1
ATOM 812 O O . ASN A 1 100 ? -28.080 -7.053 18.079 1.00 95.44 100 ASN A O 1
ATOM 816 N N . TYR A 1 101 ? -26.281 -8.236 18.724 1.00 96.00 101 TYR A N 1
ATOM 817 C CA . TYR A 1 101 ? -25.243 -7.270 18.350 1.00 96.00 101 TYR A CA 1
ATOM 818 C C . TYR A 1 101 ? -25.226 -5.968 19.166 1.00 96.00 101 TYR A C 1
ATOM 820 O O . TYR A 1 101 ? -24.376 -5.117 18.903 1.00 96.00 101 TYR A O 1
ATOM 828 N N . GLN A 1 102 ? -26.113 -5.784 20.146 1.00 96.69 102 GLN A N 1
ATOM 829 C CA . GLN A 1 102 ? -26.158 -4.587 20.982 1.00 96.69 102 GLN A CA 1
ATOM 830 C C . GLN A 1 102 ? -25.128 -4.666 22.112 1.00 96.69 102 GLN A C 1
ATOM 832 O O . GLN A 1 102 ? -24.992 -5.682 22.793 1.00 96.69 102 GLN A O 1
ATOM 837 N N . ILE A 1 103 ? -24.417 -3.575 22.370 1.00 96.19 103 ILE A N 1
ATOM 838 C CA . ILE A 1 103 ? -23.506 -3.467 23.509 1.00 96.19 103 ILE A CA 1
ATOM 839 C C . ILE A 1 103 ? -24.335 -3.107 24.747 1.00 96.19 103 ILE A C 1
ATOM 841 O O . ILE A 1 103 ? -24.686 -1.943 24.957 1.00 96.19 103 ILE A O 1
ATOM 845 N N . GLY A 1 104 ? -24.688 -4.108 25.551 1.00 94.69 104 GLY A N 1
ATOM 846 C CA . GLY A 1 104 ? -25.576 -3.941 26.702 1.00 94.69 104 GLY A CA 1
ATOM 847 C C . GLY A 1 104 ? -26.930 -3.372 26.268 1.00 94.69 104 GLY A C 1
ATOM 848 O O . GLY A 1 104 ? -27.572 -3.899 25.369 1.00 94.69 104 GLY A O 1
ATOM 849 N N . GLN A 1 105 ? -27.336 -2.262 26.874 1.00 94.75 105 GLN A N 1
ATOM 850 C CA . GLN A 1 105 ? -28.529 -1.478 26.533 1.00 94.75 105 GLN A CA 1
ATOM 851 C C . GLN A 1 105 ? -28.147 -0.046 26.119 1.00 94.75 105 GLN A C 1
ATOM 853 O O . GLN A 1 105 ? -28.904 0.902 26.305 1.00 94.75 105 GLN A O 1
ATOM 858 N N . SER A 1 106 ? -26.941 0.136 25.573 1.00 95.06 106 SER A N 1
ATOM 859 C CA . SER A 1 106 ? -26.380 1.460 25.248 1.00 95.06 106 SER A CA 1
ATOM 860 C C . SER A 1 106 ? -26.961 2.123 23.990 1.00 95.06 106 SER A C 1
ATOM 862 O O . SER A 1 106 ? -26.671 3.290 23.710 1.00 95.06 106 SER A O 1
ATOM 864 N N . GLY A 1 107 ? -27.726 1.373 23.191 1.00 94.56 107 GLY A N 1
ATOM 865 C CA . GLY A 1 107 ? -28.108 1.770 21.829 1.00 94.56 107 GLY A CA 1
ATOM 866 C C . GLY A 1 107 ? -26.966 1.655 20.811 1.00 94.56 107 GLY A C 1
ATOM 867 O O . GLY A 1 107 ? -27.137 2.019 19.657 1.00 94.56 107 GLY A O 1
ATOM 868 N N . LEU A 1 108 ? -25.792 1.148 21.192 1.00 95.38 108 LEU A N 1
ATOM 869 C CA . LEU A 1 108 ? -24.687 0.909 20.265 1.00 95.38 108 LEU A CA 1
ATOM 870 C C . LEU A 1 108 ? -24.680 -0.544 19.796 1.00 95.38 108 LEU A C 1
ATOM 872 O O . LEU A 1 108 ? -24.857 -1.447 20.609 1.00 95.38 108 LEU A O 1
ATOM 876 N N . TYR A 1 109 ? -24.422 -0.772 18.507 1.00 95.00 109 TYR A N 1
ATOM 877 C CA . TYR A 1 109 ? -24.384 -2.114 17.928 1.00 95.00 109 TYR A CA 1
ATOM 878 C C . TYR A 1 109 ? -23.112 -2.361 17.120 1.00 95.00 109 TYR A C 1
ATOM 880 O O . TYR A 1 109 ? -22.726 -1.553 16.261 1.00 95.00 109 TYR A O 1
ATOM 888 N N . ILE A 1 110 ? -22.485 -3.509 17.367 1.00 94.06 110 ILE A N 1
ATOM 889 C CA . ILE A 1 110 ? -21.310 -3.974 16.625 1.00 94.06 110 ILE A CA 1
ATOM 890 C C . ILE A 1 110 ? -21.703 -4.564 15.266 1.00 94.06 110 ILE A C 1
ATOM 892 O O . ILE A 1 110 ? -22.873 -4.831 14.995 1.00 94.06 110 ILE A O 1
ATOM 896 N N . ASN A 1 111 ? -20.717 -4.731 14.383 1.00 89.75 111 ASN A N 1
ATOM 897 C CA . ASN A 1 111 ? -20.919 -5.437 13.118 1.00 89.75 111 ASN A CA 1
ATOM 898 C C . ASN A 1 111 ? -20.754 -6.953 13.327 1.00 89.75 111 ASN A C 1
ATOM 900 O O . ASN A 1 111 ? -20.116 -7.378 14.287 1.00 89.75 111 ASN A O 1
ATOM 904 N N . SER A 1 112 ? -21.274 -7.755 12.397 1.00 87.25 112 SER A N 1
ATOM 905 C CA . SER A 1 112 ? -21.090 -9.212 12.350 1.00 87.25 112 SER A CA 1
ATOM 906 C C . SER A 1 112 ? -19.623 -9.630 12.256 1.00 87.25 112 SER A C 1
ATOM 908 O O . SER A 1 112 ? -19.246 -10.692 12.739 1.00 87.25 112 SER A O 1
ATOM 910 N N . TYR A 1 113 ? -18.793 -8.776 11.665 1.00 86.06 113 TYR A N 1
ATOM 911 C CA . TYR A 1 113 ? -17.351 -8.931 11.645 1.00 86.06 113 TYR A CA 1
ATOM 912 C C . TYR A 1 113 ? -16.705 -7.973 12.651 1.00 86.06 113 TYR A C 1
ATOM 914 O O . TYR A 1 113 ? -16.921 -6.758 12.586 1.00 86.06 113 TYR A O 1
ATOM 922 N N . GLN A 1 114 ? -15.927 -8.519 13.585 1.00 88.06 114 GLN A N 1
ATOM 923 C CA . GLN A 1 114 ? -15.114 -7.775 14.545 1.00 88.06 114 GLN A CA 1
ATOM 924 C C . GLN A 1 114 ? -13.665 -8.233 14.413 1.00 88.06 114 GLN A C 1
ATOM 926 O O . GLN A 1 114 ? -13.384 -9.429 14.450 1.00 88.06 114 GLN A O 1
ATOM 931 N N . SER A 1 115 ? -12.760 -7.273 14.243 1.00 83.62 115 SER A N 1
ATOM 932 C CA . SER A 1 115 ? -11.332 -7.562 14.200 1.00 83.62 115 SER A CA 1
ATOM 933 C C . SER A 1 115 ? -10.835 -7.940 15.585 1.00 83.62 115 SER A C 1
ATOM 935 O O . SER A 1 115 ? -11.119 -7.239 16.559 1.00 83.62 115 SER A O 1
ATOM 937 N N . ASP A 1 116 ? -10.114 -9.051 15.658 1.00 88.88 116 ASP A N 1
ATOM 938 C CA . ASP A 1 116 ? -9.628 -9.616 16.906 1.00 88.88 116 ASP A CA 1
ATOM 939 C C . ASP A 1 116 ? -8.272 -8.993 17.277 1.00 88.88 116 ASP A C 1
ATOM 941 O O . ASP A 1 116 ? -7.288 -9.204 16.560 1.00 88.88 116 ASP A O 1
ATOM 945 N N . PRO A 1 117 ? -8.183 -8.262 18.405 1.00 88.31 117 PRO A N 1
ATOM 946 C CA . PRO A 1 117 ? -6.963 -7.586 18.806 1.00 88.31 117 PRO A CA 1
ATOM 947 C C . PRO A 1 117 ? -5.814 -8.517 19.208 1.00 88.31 117 PRO A C 1
ATOM 949 O O . PRO A 1 117 ? -4.683 -8.063 19.385 1.00 88.31 117 PRO A O 1
ATOM 952 N N . PHE A 1 118 ? -6.092 -9.815 19.344 1.00 88.06 118 PHE A N 1
ATOM 953 C CA . PHE A 1 118 ? -5.117 -10.856 19.660 1.00 88.06 118 PHE A CA 1
ATOM 954 C C . PHE A 1 118 ? -4.637 -11.621 18.424 1.00 88.06 118 PHE A C 1
ATOM 956 O O . PHE A 1 118 ? -3.819 -12.535 18.543 1.00 88.06 118 PHE A O 1
ATOM 963 N N . LYS A 1 119 ? -5.127 -11.261 17.234 1.00 87.88 119 LYS A N 1
ATOM 964 C CA . LYS A 1 119 ? -4.651 -11.799 15.959 1.00 87.88 119 LYS A CA 1
ATOM 965 C C . LYS A 1 119 ? -3.468 -11.004 15.430 1.00 87.88 119 LYS A C 1
ATOM 967 O O . LYS A 1 119 ? -3.299 -9.821 15.726 1.00 87.88 119 LYS A O 1
ATOM 972 N N . ALA A 1 120 ? -2.657 -11.664 14.607 1.00 87.81 120 ALA A N 1
ATOM 973 C CA . ALA A 1 120 ? -1.408 -11.113 14.092 1.00 87.81 120 ALA A CA 1
ATOM 974 C C . ALA A 1 120 ? -1.630 -9.810 13.299 1.00 87.81 120 ALA A C 1
ATOM 976 O O . ALA A 1 120 ? -0.821 -8.888 13.370 1.00 87.81 120 ALA A O 1
ATOM 977 N N . CYS A 1 121 ? -2.781 -9.693 12.630 1.00 88.25 121 CYS A N 1
ATOM 978 C CA . CYS A 1 121 ? -3.142 -8.511 11.858 1.00 88.25 121 CYS A CA 1
ATOM 979 C C . CYS A 1 121 ? -3.556 -7.279 12.669 1.00 88.25 121 CYS A C 1
ATOM 981 O O . CYS A 1 121 ? -3.674 -6.210 12.082 1.00 88.25 121 CYS A O 1
ATOM 983 N N . TRP A 1 122 ? -3.774 -7.363 13.983 1.00 85.06 122 TRP A N 1
ATOM 984 C CA . TRP A 1 122 ? -4.220 -6.190 14.746 1.00 85.06 122 TRP A CA 1
ATOM 985 C C . TRP A 1 122 ? -3.146 -5.105 14.892 1.00 85.06 122 TRP A C 1
ATOM 987 O O . TRP A 1 122 ? -3.447 -3.918 14.839 1.00 85.06 122 TRP A O 1
ATOM 997 N N . LYS A 1 123 ? -1.884 -5.510 15.064 1.00 81.56 123 LYS A N 1
ATOM 998 C CA . LYS A 1 123 ? -0.716 -4.615 15.131 1.00 81.56 123 LYS A CA 1
ATOM 999 C C . LYS A 1 123 ? 0.261 -4.947 14.014 1.00 81.56 123 LYS A C 1
ATOM 1001 O O . LYS A 1 123 ? 1.440 -5.210 14.251 1.00 81.56 123 LYS A O 1
ATOM 1006 N N . ASN A 1 124 ? -0.273 -5.002 12.801 1.00 87.50 124 ASN A N 1
ATOM 1007 C CA . ASN A 1 124 ? 0.541 -5.183 11.616 1.00 87.50 124 ASN A CA 1
ATOM 1008 C C . ASN A 1 124 ? 1.299 -3.886 11.282 1.00 87.50 124 ASN A C 1
ATOM 1010 O O . ASN A 1 124 ? 0.951 -2.807 11.756 1.00 87.50 124 ASN A O 1
ATOM 1014 N N . ASN A 1 125 ? 2.341 -4.002 10.469 1.00 90.56 125 ASN A N 1
ATOM 1015 C CA . ASN A 1 125 ? 3.066 -2.869 9.901 1.00 90.56 125 ASN A CA 1
ATOM 1016 C C . ASN A 1 125 ? 2.826 -2.731 8.389 1.00 90.56 125 ASN A C 1
ATOM 1018 O O . ASN A 1 125 ? 3.685 -2.210 7.678 1.00 90.56 125 ASN A O 1
ATOM 1022 N N . CYS A 1 126 ? 1.696 -3.240 7.892 1.00 91.56 126 CYS A N 1
ATOM 1023 C CA . CYS A 1 126 ? 1.292 -3.036 6.512 1.00 91.56 126 CYS A CA 1
ATOM 1024 C C . CYS A 1 126 ? 1.102 -1.539 6.246 1.00 91.56 126 CYS A C 1
ATOM 1026 O O . CYS A 1 126 ? 0.832 -0.742 7.147 1.00 91.56 126 CYS A O 1
ATOM 1028 N N . HIS A 1 127 ? 1.219 -1.155 4.981 1.00 91.50 127 HIS A N 1
ATOM 1029 C CA . HIS A 1 127 ? 0.880 0.187 4.539 1.00 91.50 127 HIS A CA 1
ATOM 1030 C C . HIS A 1 127 ? -0.588 0.502 4.892 1.00 91.50 127 HIS A C 1
ATOM 1032 O O . HIS A 1 127 ? -1.423 -0.400 4.814 1.00 91.50 127 HIS A O 1
ATOM 1038 N N . PRO A 1 128 ? -0.970 1.765 5.169 1.00 85.75 128 PRO A N 1
ATOM 1039 C CA . PRO A 1 128 ? -2.373 2.139 5.415 1.00 85.75 128 PRO A CA 1
ATOM 1040 C C . PRO A 1 128 ? -3.337 1.813 4.263 1.00 85.75 128 PRO A C 1
ATOM 1042 O O . PRO A 1 128 ? -4.550 1.792 4.436 1.00 85.75 128 PRO A O 1
ATOM 1045 N N . LYS A 1 129 ? -2.797 1.592 3.059 1.00 87.81 129 LYS A N 1
ATOM 1046 C CA . LYS A 1 129 ? -3.531 1.143 1.860 1.00 87.81 129 LYS A CA 1
ATOM 1047 C C . LYS A 1 129 ? -3.293 -0.335 1.524 1.00 87.81 129 LYS A C 1
ATOM 1049 O O . LYS A 1 129 ? -3.650 -0.793 0.444 1.00 87.81 129 LYS A O 1
ATOM 1054 N N . GLY A 1 130 ? -2.661 -1.062 2.438 1.00 90.50 130 GLY A N 1
ATOM 1055 C CA . GLY A 1 130 ? -2.432 -2.494 2.367 1.00 90.50 130 GLY A CA 1
ATOM 1056 C C . GLY A 1 130 ? -3.530 -3.294 3.066 1.00 90.50 130 GLY A C 1
ATOM 1057 O O . GLY A 1 130 ? -4.303 -2.787 3.880 1.00 90.50 130 GLY A O 1
ATOM 1058 N N . ILE A 1 131 ? -3.583 -4.575 2.729 1.00 90.06 131 ILE A N 1
ATOM 1059 C CA . ILE A 1 131 ? -4.433 -5.598 3.320 1.00 90.06 131 ILE A CA 1
ATOM 1060 C C . ILE A 1 131 ? -3.529 -6.522 4.131 1.00 90.06 131 ILE A C 1
ATOM 1062 O O . ILE A 1 131 ? -2.532 -7.036 3.624 1.00 90.06 131 ILE A O 1
ATOM 1066 N N . CYS A 1 132 ? -3.889 -6.749 5.393 1.00 90.38 132 CYS A N 1
ATOM 1067 C CA . CYS A 1 132 ? -3.222 -7.737 6.228 1.00 90.38 132 CYS A CA 1
ATOM 1068 C C . CYS A 1 132 ? -3.900 -9.105 6.105 1.00 90.38 132 CYS A C 1
ATOM 1070 O O . CYS A 1 132 ? -5.119 -9.219 6.246 1.00 90.38 132 CYS A O 1
ATOM 1072 N N . ILE A 1 133 ? -3.094 -10.142 5.890 1.00 90.12 133 ILE A N 1
ATOM 1073 C CA . ILE A 1 133 ? -3.520 -11.536 5.777 1.00 90.12 133 ILE A CA 1
ATOM 1074 C C . ILE A 1 133 ? -2.918 -12.320 6.940 1.00 90.12 133 ILE A C 1
ATOM 1076 O O . ILE A 1 133 ? -1.698 -12.448 7.057 1.00 90.12 133 ILE A O 1
ATOM 1080 N N . ASP A 1 134 ? -3.788 -12.846 7.800 1.00 89.62 134 ASP A N 1
ATOM 1081 C CA . ASP A 1 134 ? -3.410 -13.656 8.957 1.00 89.62 134 ASP A CA 1
ATOM 1082 C C . ASP A 1 134 ? -2.959 -15.054 8.504 1.00 89.62 134 ASP A C 1
ATOM 1084 O O . ASP A 1 134 ? -3.680 -15.744 7.780 1.00 89.62 134 ASP A O 1
ATOM 1088 N N . LEU A 1 135 ? -1.758 -15.464 8.918 1.00 91.12 135 LEU A N 1
ATOM 1089 C CA . LEU A 1 135 ? -1.169 -16.770 8.603 1.00 91.12 135 LEU A CA 1
ATOM 1090 C C . LEU A 1 135 ? -1.121 -17.704 9.820 1.00 91.12 135 LEU A C 1
ATOM 1092 O O . LEU A 1 135 ? -0.626 -18.826 9.718 1.00 91.12 135 LEU A O 1
ATOM 1096 N N . GLY A 1 136 ? -1.612 -17.257 10.976 1.00 86.75 136 GLY A N 1
ATOM 1097 C CA . GLY A 1 136 ? -1.579 -17.991 12.229 1.00 86.75 136 GLY A CA 1
ATOM 1098 C C . GLY A 1 136 ? -1.064 -17.161 13.410 1.00 86.75 136 GLY A C 1
ATOM 1099 O O . GLY A 1 136 ? -0.901 -15.942 13.332 1.00 86.75 136 GLY A O 1
ATOM 1100 N N . PRO A 1 137 ? -0.802 -17.820 14.554 1.00 83.06 137 PRO A N 1
ATOM 1101 C CA . PRO A 1 137 ? -0.334 -17.149 15.762 1.00 83.06 137 PRO A CA 1
ATOM 1102 C C . PRO A 1 137 ? 0.947 -16.348 15.502 1.00 83.06 137 PRO A C 1
ATOM 1104 O O . PRO A 1 137 ? 1.970 -16.915 15.127 1.00 83.06 137 PRO A O 1
ATOM 1107 N N . ASN A 1 138 ? 0.889 -15.034 15.726 1.00 82.31 138 ASN A N 1
ATOM 1108 C CA . ASN A 1 138 ? 1.997 -14.089 15.530 1.00 82.31 138 ASN A CA 1
ATOM 1109 C C . ASN A 1 138 ? 2.578 -14.025 14.101 1.00 82.31 138 ASN A C 1
ATOM 1111 O O . ASN A 1 138 ? 3.653 -13.457 13.922 1.00 82.31 138 ASN A O 1
ATOM 1115 N N . ALA A 1 139 ? 1.891 -14.566 13.091 1.00 91.00 139 ALA A N 1
ATOM 1116 C CA . ALA A 1 139 ? 2.343 -14.553 11.703 1.00 91.00 139 ALA A CA 1
ATOM 1117 C C . ALA A 1 139 ? 1.296 -13.897 10.799 1.00 91.00 139 ALA A C 1
ATOM 1119 O O . ALA A 1 139 ? 0.121 -14.259 10.811 1.00 91.00 139 ALA A O 1
ATOM 1120 N N . TYR A 1 140 ? 1.732 -12.939 9.989 1.00 92.81 140 TYR A N 1
ATOM 1121 C CA . TYR A 1 140 ? 0.908 -12.296 8.974 1.00 92.81 140 TYR A CA 1
ATOM 1122 C C . TYR A 1 140 ? 1.769 -11.917 7.774 1.00 92.81 140 TYR A C 1
ATOM 1124 O O . TYR A 1 140 ? 2.995 -11.842 7.868 1.00 92.81 140 TYR A O 1
ATOM 1132 N N . ARG A 1 141 ? 1.112 -11.652 6.651 1.00 93.69 141 ARG A N 1
ATOM 1133 C CA . ARG A 1 141 ? 1.720 -11.027 5.477 1.00 93.69 141 ARG A CA 1
ATOM 1134 C C . ARG A 1 141 ? 0.856 -9.865 5.012 1.00 93.69 141 ARG A C 1
ATOM 1136 O O . ARG A 1 141 ? -0.345 -9.847 5.277 1.00 93.69 141 ARG A O 1
ATOM 1143 N N . CYS A 1 142 ? 1.472 -8.909 4.338 1.00 94.56 142 CYS A N 1
ATOM 1144 C CA . CYS A 1 142 ? 0.791 -7.750 3.785 1.00 94.56 142 CYS A CA 1
ATOM 1145 C C . CYS A 1 142 ? 0.718 -7.876 2.261 1.00 94.56 142 CYS A C 1
ATOM 1147 O O . CYS A 1 142 ? 1.597 -8.464 1.634 1.00 94.56 142 CYS A O 1
ATOM 1149 N N . GLU A 1 143 ? -0.325 -7.308 1.674 1.00 94.12 143 GLU A N 1
ATOM 1150 C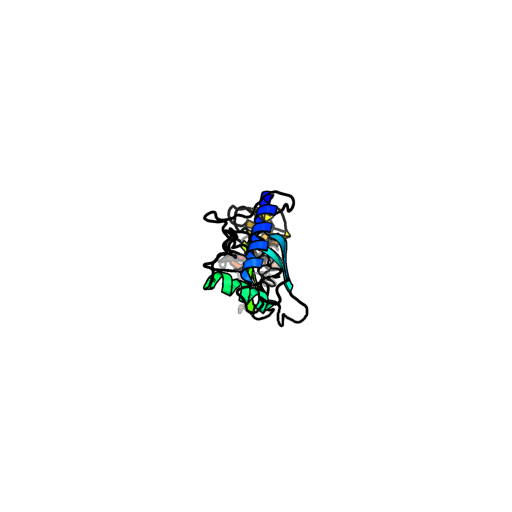 CA . GLU A 1 143 ? -0.460 -7.104 0.230 1.00 94.12 143 GLU A CA 1
ATOM 1151 C C . GLU A 1 143 ? -1.003 -5.695 -0.011 1.00 94.12 143 GLU A C 1
ATOM 1153 O O . GLU A 1 143 ? -1.695 -5.153 0.849 1.00 94.12 143 GLU A O 1
ATOM 1158 N N . CYS A 1 144 ? -0.711 -5.069 -1.150 1.00 93.44 144 CYS A N 1
ATOM 1159 C CA . CYS A 1 144 ? -1.368 -3.807 -1.486 1.00 93.44 144 CYS A CA 1
ATOM 1160 C C . CYS A 1 144 ? -2.850 -4.034 -1.805 1.00 93.44 144 CYS A C 1
ATOM 1162 O O . CYS A 1 144 ? -3.231 -5.047 -2.390 1.00 93.44 144 CYS A O 1
ATOM 1164 N N . GLY A 1 145 ? -3.700 -3.101 -1.372 1.00 89.06 145 GLY A N 1
ATOM 1165 C CA . GLY A 1 145 ? -5.132 -3.167 -1.632 1.00 89.06 145 GLY A CA 1
ATOM 1166 C C . GLY A 1 145 ? -5.478 -2.982 -3.110 1.00 89.06 145 GLY A C 1
ATOM 1167 O O . GLY A 1 145 ? -4.646 -2.605 -3.934 1.00 89.06 145 GLY A O 1
ATOM 1168 N N . GLN A 1 146 ? -6.746 -3.209 -3.452 1.00 89.56 146 GLN A N 1
ATOM 1169 C CA . GLN A 1 146 ? -7.231 -3.003 -4.816 1.00 89.56 146 GLN A CA 1
ATOM 1170 C C . GLN A 1 146 ? -6.990 -1.557 -5.278 1.00 89.56 146 GLN A C 1
ATOM 1172 O O . GLN A 1 146 ? -7.316 -0.610 -4.565 1.00 89.56 146 GLN A O 1
ATOM 1177 N N . GLY A 1 147 ? -6.455 -1.400 -6.492 1.00 90.81 147 GLY A N 1
ATOM 1178 C CA . GLY A 1 147 ? -6.128 -0.090 -7.060 1.00 90.81 147 GLY A CA 1
ATOM 1179 C C . GLY A 1 147 ? -4.798 0.487 -6.575 1.00 90.81 147 GLY A C 1
ATOM 1180 O O . GLY A 1 147 ? -4.496 1.630 -6.909 1.00 90.81 147 GLY A O 1
ATOM 1181 N N . TYR A 1 148 ? -4.011 -0.287 -5.826 1.00 92.56 148 TYR A N 1
ATOM 1182 C CA . TYR A 1 148 ? -2.663 0.074 -5.414 1.00 92.56 148 TYR A CA 1
ATOM 1183 C C . TYR A 1 148 ? -1.647 -0.950 -5.922 1.00 92.56 148 TYR A C 1
ATOM 1185 O O . TYR A 1 148 ? -1.902 -2.155 -5.877 1.00 92.56 148 TYR A O 1
ATOM 1193 N N . ARG A 1 149 ? -0.483 -0.478 -6.365 1.00 91.88 149 ARG A N 1
ATOM 1194 C CA . ARG A 1 149 ? 0.665 -1.314 -6.730 1.00 91.88 149 ARG A CA 1
ATOM 1195 C C . ARG A 1 149 ? 1.711 -1.300 -5.637 1.00 91.88 149 ARG A C 1
ATOM 1197 O O . ARG A 1 149 ? 1.814 -0.346 -4.867 1.00 91.88 149 ARG A O 1
ATOM 1204 N N . ASP A 1 150 ? 2.493 -2.365 -5.611 1.00 93.31 150 ASP A N 1
ATOM 1205 C CA . ASP A 1 150 ? 3.577 -2.550 -4.665 1.00 93.31 150 ASP A CA 1
ATOM 1206 C C . ASP A 1 150 ? 4.906 -2.078 -5.254 1.00 93.31 150 ASP A C 1
ATOM 1208 O O . ASP A 1 150 ? 5.271 -2.489 -6.354 1.00 93.31 150 ASP A O 1
ATOM 1212 N N . LEU A 1 151 ? 5.632 -1.242 -4.515 1.00 90.88 151 LEU A N 1
ATOM 1213 C CA . LEU A 1 151 ? 6.979 -0.801 -4.891 1.00 90.88 151 LEU A CA 1
ATOM 1214 C C . LEU A 1 151 ? 8.090 -1.688 -4.326 1.00 90.88 151 LEU A C 1
ATOM 1216 O O . LEU A 1 151 ? 9.266 -1.451 -4.597 1.00 90.88 151 LEU A O 1
ATOM 1220 N N . ASN A 1 152 ? 7.764 -2.654 -3.468 1.00 90.25 152 ASN A N 1
ATOM 1221 C CA . ASN A 1 152 ? 8.745 -3.536 -2.858 1.00 90.25 152 ASN A CA 1
ATOM 1222 C C . ASN A 1 152 ? 8.264 -4.995 -2.857 1.00 90.25 152 ASN A C 1
ATOM 1224 O O . ASN A 1 152 ? 7.815 -5.498 -1.826 1.00 90.25 152 ASN A O 1
ATOM 1228 N N . PRO A 1 153 ? 8.440 -5.719 -3.978 1.00 87.69 153 PRO A N 1
ATOM 1229 C CA . PRO A 1 153 ? 8.049 -7.125 -4.080 1.00 87.69 153 PRO A CA 1
ATOM 1230 C C . PRO A 1 153 ? 8.689 -8.046 -3.026 1.00 87.69 153 PRO A C 1
ATOM 1232 O O . PRO A 1 153 ? 8.122 -9.085 -2.697 1.00 87.69 153 PRO A O 1
ATOM 1235 N N . SER A 1 154 ? 9.858 -7.680 -2.485 1.00 91.62 154 SER A N 1
ATOM 1236 C CA . SER A 1 154 ? 10.560 -8.450 -1.445 1.00 91.62 154 SER A CA 1
ATOM 1237 C C . SER A 1 154 ? 9.940 -8.302 -0.051 1.00 91.62 154 SER A C 1
ATOM 1239 O O . SER A 1 154 ? 10.157 -9.156 0.805 1.00 91.62 154 SER A O 1
ATOM 1241 N N . ASP A 1 155 ? 9.195 -7.223 0.193 1.00 91.69 155 ASP A N 1
ATOM 1242 C CA . ASP A 1 155 ? 8.498 -6.952 1.454 1.00 91.69 155 ASP A CA 1
ATOM 1243 C C . ASP A 1 155 ? 7.118 -6.341 1.148 1.00 91.69 155 ASP A C 1
ATOM 1245 O O . ASP A 1 155 ? 6.913 -5.128 1.307 1.00 91.69 155 ASP A O 1
ATOM 1249 N N . PRO A 1 156 ? 6.192 -7.172 0.631 1.00 93.94 156 PRO A N 1
ATOM 1250 C CA . PRO A 1 156 ? 4.983 -6.694 -0.013 1.00 93.94 156 PRO A CA 1
ATOM 1251 C C . PRO A 1 156 ? 4.014 -6.024 0.963 1.00 93.94 156 PRO A C 1
ATOM 1253 O O . PRO A 1 156 ? 4.048 -6.243 2.173 1.00 93.94 156 PRO A O 1
ATOM 1256 N N . GLY A 1 157 ? 3.119 -5.196 0.432 1.00 92.56 157 GLY A N 1
ATOM 1257 C CA . GLY A 1 157 ? 2.037 -4.518 1.132 1.00 92.56 157 GLY A CA 1
ATOM 1258 C C . GLY A 1 157 ? 2.479 -3.398 2.068 1.00 92.56 157 GLY A C 1
ATOM 1259 O O . GLY A 1 157 ? 1.665 -2.933 2.865 1.00 92.56 157 GLY A O 1
ATOM 1260 N N . ARG A 1 158 ? 3.746 -2.967 2.004 1.00 92.50 158 ARG A N 1
ATOM 1261 C CA . ARG A 1 158 ? 4.332 -1.919 2.868 1.00 92.50 158 ARG A CA 1
ATOM 1262 C C . ARG A 1 158 ? 4.679 -0.632 2.136 1.00 92.50 158 ARG A C 1
ATOM 1264 O O . ARG A 1 158 ? 4.747 0.421 2.766 1.00 92.50 158 ARG A O 1
ATOM 1271 N N . ARG A 1 159 ? 4.830 -0.695 0.814 1.00 92.88 159 ARG A N 1
ATOM 1272 C CA . ARG A 1 159 ? 4.959 0.476 -0.058 1.00 92.88 159 ARG A CA 1
ATOM 1273 C C . ARG A 1 159 ? 3.910 0.393 -1.157 1.00 92.88 159 ARG A C 1
ATOM 1275 O O . ARG A 1 159 ? 4.165 -0.192 -2.201 1.00 92.88 159 ARG A O 1
ATOM 1282 N N . CYS A 1 160 ? 2.736 0.961 -0.893 1.00 93.50 160 CYS A N 1
ATOM 1283 C CA . CYS A 1 160 ? 1.612 0.907 -1.822 1.00 93.50 160 CYS A CA 1
ATOM 1284 C C . CYS A 1 160 ? 1.322 2.285 -2.413 1.00 93.50 160 CYS A C 1
ATOM 1286 O O . CYS A 1 160 ? 0.982 3.203 -1.663 1.00 93.50 160 CYS A O 1
ATOM 1288 N N . LEU A 1 161 ? 1.390 2.404 -3.739 1.00 93.38 161 LEU A N 1
ATOM 1289 C CA . LEU A 1 161 ? 1.017 3.619 -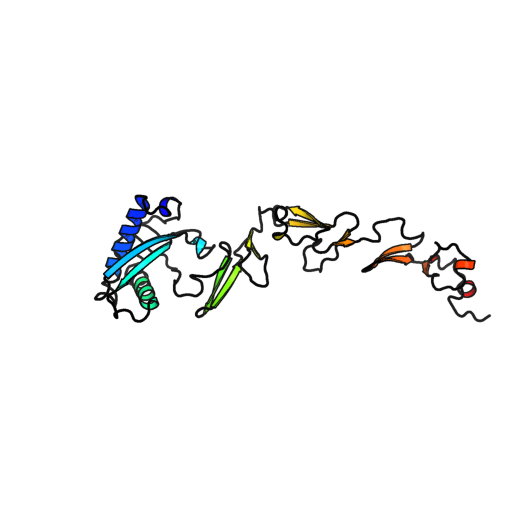4.468 1.00 93.38 161 LEU A CA 1
ATOM 1290 C C . LEU A 1 161 ? -0.277 3.424 -5.259 1.00 93.38 161 LEU A C 1
ATOM 1292 O O . LEU A 1 161 ? -0.498 2.322 -5.759 1.00 93.38 161 LEU A O 1
ATOM 1296 N N . PRO A 1 162 ? -1.144 4.449 -5.363 1.00 92.94 162 PRO A N 1
ATOM 1297 C CA . PRO A 1 162 ? -2.330 4.377 -6.209 1.00 92.94 162 PRO A CA 1
ATOM 1298 C C . PRO A 1 162 ? -1.948 4.129 -7.670 1.00 92.94 162 PRO A C 1
ATOM 1300 O O . PRO A 1 162 ? -1.015 4.738 -8.172 1.00 92.94 162 PRO A O 1
ATOM 1303 N N . ASN A 1 163 ? -2.714 3.297 -8.371 1.00 92.81 163 ASN A N 1
ATOM 1304 C CA . ASN A 1 163 ? -2.491 3.028 -9.796 1.00 92.81 163 ASN A CA 1
ATOM 1305 C C . ASN A 1 163 ? -3.080 4.109 -10.712 1.00 92.81 163 ASN A C 1
ATOM 1307 O O . ASN A 1 163 ? -3.006 3.994 -11.931 1.00 92.81 163 ASN A O 1
ATOM 1311 N N . THR A 1 164 ? -3.818 5.078 -10.173 1.00 93.19 164 THR A N 1
ATOM 1312 C CA . THR A 1 164 ? -4.593 6.041 -10.966 1.00 93.19 164 THR A CA 1
ATOM 1313 C C . THR A 1 164 ? -4.633 7.377 -10.249 1.00 93.19 164 THR A C 1
ATOM 1315 O O . THR A 1 164 ? -4.877 7.417 -9.041 1.00 93.19 164 THR A O 1
ATOM 1318 N N . GLY A 1 165 ? -4.407 8.459 -10.996 1.00 92.62 165 GLY A N 1
ATOM 1319 C CA . GLY A 1 165 ? -4.410 9.821 -10.459 1.00 92.62 165 GLY A CA 1
ATOM 1320 C C . GLY A 1 165 ? -3.295 10.104 -9.447 1.00 92.62 165 GLY A C 1
ATOM 1321 O O . GLY A 1 165 ? -3.473 10.956 -8.577 1.00 92.62 165 GLY A O 1
ATOM 1322 N N . TYR A 1 166 ? -2.177 9.381 -9.530 1.00 95.12 166 TYR A N 1
ATOM 1323 C CA . TYR A 1 166 ? -0.957 9.644 -8.773 1.00 95.12 166 TYR A CA 1
ATOM 1324 C C . TYR A 1 166 ? 0.179 9.868 -9.762 1.00 95.12 166 TYR A C 1
ATOM 1326 O O . TYR A 1 166 ? 0.325 9.052 -10.656 1.00 95.12 166 TYR A O 1
ATOM 1334 N N . ASN A 1 167 ? 0.960 10.936 -9.589 1.00 95.75 167 ASN A N 1
ATOM 1335 C CA . ASN A 1 167 ? 2.062 11.252 -10.491 1.00 95.75 167 ASN A CA 1
ATOM 1336 C C . ASN A 1 167 ? 3.379 10.677 -9.960 1.00 95.75 167 ASN A C 1
ATOM 1338 O O . ASN A 1 167 ? 4.048 11.282 -9.119 1.00 95.75 167 ASN A O 1
ATOM 1342 N N . GLU A 1 168 ? 3.775 9.513 -10.469 1.00 95.44 168 GLU A N 1
ATOM 1343 C CA . GLU A 1 168 ? 5.019 8.845 -10.078 1.00 95.44 168 GLU A CA 1
ATOM 1344 C C . GLU A 1 168 ? 6.284 9.593 -10.507 1.00 95.44 168 GLU A C 1
ATOM 1346 O O . GLU A 1 168 ? 7.367 9.341 -9.975 1.00 95.44 168 GLU A O 1
ATOM 1351 N N . CYS A 1 169 ? 6.178 10.516 -11.461 1.00 96.00 169 CYS A N 1
ATOM 1352 C CA . CYS A 1 169 ? 7.320 11.266 -11.966 1.00 96.00 169 CYS A CA 1
ATOM 1353 C C . CYS A 1 169 ? 7.748 12.411 -11.037 1.00 96.00 169 CYS A C 1
ATOM 1355 O O . CYS A 1 169 ? 8.835 12.960 -11.224 1.00 96.00 169 CYS A O 1
ATOM 1357 N N . GLU A 1 170 ? 6.942 12.772 -10.031 1.00 96.12 170 GLU A N 1
ATOM 1358 C CA . GLU A 1 170 ? 7.317 13.798 -9.046 1.00 96.12 170 GLU A CA 1
ATOM 1359 C C . GLU A 1 170 ? 8.453 13.342 -8.125 1.00 96.12 170 GLU A C 1
ATOM 1361 O O . GLU A 1 170 ? 9.219 14.169 -7.623 1.00 96.12 170 GLU A O 1
ATOM 1366 N N . ARG A 1 171 ? 8.581 12.029 -7.899 1.00 94.44 171 ARG A N 1
ATOM 1367 C CA . ARG A 1 171 ? 9.571 11.445 -6.991 1.00 94.44 171 ARG A CA 1
ATOM 1368 C C . ARG A 1 171 ? 10.245 10.250 -7.640 1.00 94.44 171 ARG A C 1
ATOM 13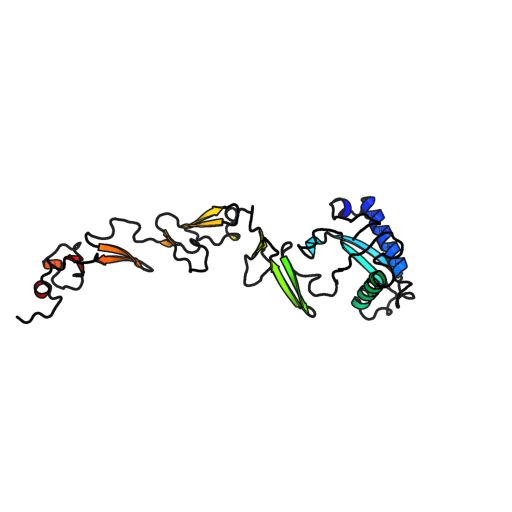70 O O . ARG A 1 171 ? 9.592 9.288 -8.025 1.00 94.44 171 ARG A O 1
ATOM 1377 N N . LYS A 1 172 ? 11.576 10.275 -7.715 1.00 91.12 172 LYS A N 1
ATOM 1378 C CA . LYS A 1 172 ? 12.358 9.209 -8.361 1.00 91.12 172 LYS A CA 1
ATOM 1379 C C . LYS A 1 172 ? 12.139 7.846 -7.700 1.00 91.12 172 LYS A C 1
ATOM 1381 O O . LYS A 1 172 ? 12.128 6.836 -8.380 1.00 91.12 172 LYS A O 1
ATOM 1386 N N . GLU A 1 173 ? 11.938 7.812 -6.387 1.00 92.00 173 GLU A N 1
ATOM 1387 C CA . GLU A 1 173 ? 11.677 6.590 -5.617 1.00 92.00 173 GLU A CA 1
ATOM 1388 C C . GLU A 1 173 ? 10.303 5.939 -5.856 1.00 92.00 173 GLU A C 1
ATOM 1390 O O . GLU A 1 173 ? 10.058 4.849 -5.321 1.00 92.00 173 GLU A O 1
ATOM 1395 N N . ASP A 1 174 ? 9.431 6.606 -6.616 1.00 94.25 174 ASP A N 1
ATOM 1396 C CA . ASP A 1 174 ? 8.084 6.154 -6.957 1.00 94.25 174 ASP A CA 1
ATOM 1397 C C . ASP A 1 174 ? 7.991 5.635 -8.397 1.00 94.25 174 ASP A C 1
ATOM 1399 O O . ASP A 1 174 ? 6.954 5.104 -8.777 1.00 94.25 174 ASP A O 1
ATOM 1403 N N . ASN A 1 175 ? 9.059 5.720 -9.190 1.00 93.69 175 ASN A N 1
ATOM 1404 C CA . ASN A 1 175 ? 9.127 5.135 -10.523 1.00 93.69 175 ASN A CA 1
ATOM 1405 C C . ASN A 1 175 ? 10.409 4.314 -10.708 1.00 93.69 175 ASN A C 1
ATOM 1407 O O . ASN A 1 175 ? 11.379 4.420 -9.964 1.00 93.69 175 ASN A O 1
ATOM 1411 N N . GLU A 1 176 ? 10.393 3.466 -11.722 1.00 93.38 176 GLU A N 1
ATOM 1412 C CA . GLU A 1 176 ? 11.456 2.543 -12.083 1.00 93.38 176 GLU A CA 1
ATOM 1413 C C . GLU A 1 176 ? 12.185 3.004 -13.364 1.00 93.38 176 GLU A C 1
ATOM 1415 O O . GLU A 1 176 ? 12.871 2.208 -14.004 1.00 93.38 176 GLU A O 1
ATOM 1420 N N . CYS A 1 177 ? 12.038 4.275 -13.770 1.00 96.31 177 CYS A N 1
ATOM 1421 C CA . CYS A 1 177 ? 12.692 4.800 -14.969 1.00 96.31 177 CYS A CA 1
ATOM 1422 C C . CYS A 1 177 ? 14.216 4.835 -14.827 1.00 96.31 177 CYS A C 1
ATOM 1424 O O . CYS A 1 177 ? 14.761 5.157 -13.768 1.00 96.31 177 CYS A O 1
ATOM 1426 N N . SER A 1 178 ? 14.913 4.568 -15.935 1.00 97.00 178 SER A N 1
ATOM 1427 C CA . SER A 1 178 ? 16.359 4.757 -16.015 1.00 97.00 178 SER A CA 1
ATOM 1428 C C . SER A 1 178 ? 16.729 6.217 -15.743 1.00 97.00 178 SER A C 1
ATOM 1430 O O . SER A 1 178 ? 15.981 7.135 -16.073 1.00 97.00 178 SER A O 1
ATOM 1432 N N . GLU A 1 179 ? 17.934 6.459 -15.227 1.00 95.88 179 GLU A N 1
ATOM 1433 C CA . GLU A 1 179 ? 18.474 7.821 -15.120 1.00 95.88 179 GLU A CA 1
ATOM 1434 C C . GLU A 1 179 ? 18.623 8.501 -16.489 1.00 95.88 179 GLU A C 1
ATOM 1436 O O . GLU A 1 179 ? 18.561 9.724 -16.579 1.00 95.88 179 GLU A O 1
ATOM 1441 N N . ASN A 1 180 ? 18.763 7.701 -17.552 1.00 96.62 180 ASN A N 1
ATOM 1442 C CA . ASN A 1 180 ? 18.819 8.159 -18.939 1.00 96.62 180 ASN A CA 1
ATOM 1443 C C . ASN A 1 180 ? 17.452 8.071 -19.639 1.00 96.62 180 ASN A C 1
ATOM 1445 O O . ASN A 1 180 ? 17.388 7.963 -20.864 1.00 96.62 180 ASN A O 1
ATOM 1449 N N . ALA A 1 181 ? 16.358 8.091 -18.878 1.00 97.75 181 ALA A N 1
ATOM 1450 C CA . ALA A 1 181 ? 14.997 8.138 -19.391 1.00 97.75 181 ALA A CA 1
ATOM 1451 C C . ALA A 1 181 ? 14.245 9.358 -18.852 1.00 97.75 181 ALA A C 1
ATOM 1453 O O . ALA A 1 181 ? 14.446 9.801 -17.722 1.00 97.75 181 ALA A O 1
ATOM 1454 N N . ARG A 1 182 ? 13.319 9.879 -19.655 1.00 96.81 182 ARG A N 1
ATOM 1455 C CA . ARG A 1 182 ? 12.282 10.800 -19.185 1.00 96.81 182 ARG A CA 1
ATOM 1456 C C . ARG A 1 182 ? 11.105 9.993 -18.635 1.00 96.81 182 ARG A C 1
ATOM 1458 O O . ARG A 1 182 ? 10.607 9.085 -19.298 1.00 96.81 182 ARG A O 1
ATOM 1465 N N . CYS A 1 183 ? 10.640 10.361 -17.447 1.00 97.88 183 CYS A N 1
ATOM 1466 C CA . CYS A 1 183 ? 9.383 9.862 -16.897 1.00 97.88 183 CYS A CA 1
ATOM 1467 C C . CYS A 1 183 ? 8.214 10.677 -17.464 1.00 97.88 183 CYS A C 1
ATOM 1469 O O . CYS A 1 183 ? 8.312 11.900 -17.611 1.00 97.88 183 CYS A O 1
ATOM 1471 N N . ILE A 1 184 ? 7.124 10.003 -17.824 1.00 97.00 184 ILE A N 1
ATOM 1472 C CA . ILE A 1 184 ? 5.906 10.611 -18.355 1.00 97.00 184 ILE A CA 1
ATOM 1473 C C . ILE A 1 184 ? 4.717 10.060 -17.571 1.00 97.00 184 ILE A C 1
ATOM 1475 O O . ILE A 1 184 ? 4.379 8.883 -17.700 1.00 97.00 184 ILE A O 1
ATOM 1479 N N . ASP A 1 185 ? 4.085 10.939 -16.802 1.00 97.06 185 ASP A N 1
ATOM 1480 C CA . ASP A 1 185 ? 2.874 10.655 -16.036 1.00 97.06 185 ASP A CA 1
ATOM 1481 C C . ASP A 1 185 ? 1.687 10.321 -16.951 1.00 97.06 185 ASP A C 1
ATOM 1483 O O . ASP A 1 185 ? 1.556 10.878 -18.051 1.00 97.06 185 ASP A O 1
ATOM 1487 N N . GLN A 1 186 ? 0.821 9.409 -16.512 1.00 95.62 186 GLN A N 1
ATOM 1488 C CA . GLN A 1 186 ? -0.407 9.042 -17.211 1.00 95.62 186 GLN A CA 1
ATOM 1489 C C . GLN A 1 186 ? -1.586 8.985 -16.230 1.00 95.62 186 GLN A C 1
ATOM 1491 O O . GLN A 1 186 ? -1.429 8.957 -15.019 1.00 95.62 186 GLN A O 1
ATOM 1496 N N . GLU A 1 187 ? -2.819 8.952 -16.751 1.00 94.19 187 GLU A N 1
ATOM 1497 C CA . GLU A 1 187 ? -3.998 8.792 -15.883 1.00 94.19 187 GLU A CA 1
ATOM 1498 C C . GLU A 1 187 ? -3.930 7.484 -15.082 1.00 94.19 187 GLU A C 1
ATOM 1500 O O . GLU A 1 187 ? -4.293 7.450 -13.904 1.00 94.19 187 GLU A O 1
ATOM 1505 N N . HIS A 1 188 ? -3.444 6.422 -15.731 1.00 93.56 188 HIS A N 1
ATOM 1506 C CA . HIS A 1 188 ? -3.170 5.130 -15.125 1.00 93.56 188 HIS A CA 1
ATOM 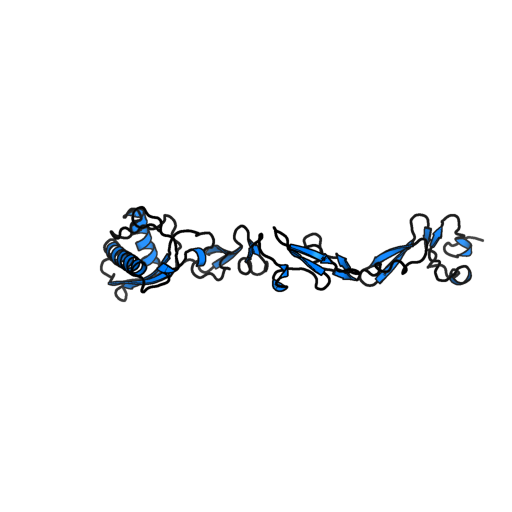1507 C C . HIS A 1 188 ? -1.672 4.839 -15.206 1.00 93.56 188 HIS A C 1
ATOM 1509 O O . HIS A 1 188 ? -1.168 4.578 -16.301 1.00 93.56 188 HIS A O 1
ATOM 1515 N N . LEU A 1 189 ? -1.004 4.833 -14.050 1.00 94.31 189 LEU A N 1
ATOM 1516 C CA . LEU A 1 189 ? 0.446 4.671 -13.912 1.00 94.31 189 LEU A CA 1
ATOM 1517 C C . LEU A 1 189 ? 1.235 5.710 -14.729 1.00 94.31 189 LEU A C 1
ATOM 1519 O O . LEU A 1 189 ? 0.751 6.793 -15.040 1.00 94.31 189 LEU A O 1
ATOM 1523 N N . TYR A 1 190 ? 2.455 5.351 -15.111 1.00 95.06 190 TYR A N 1
ATOM 1524 C CA . TYR A 1 190 ? 3.389 6.186 -15.840 1.00 95.06 190 TYR A CA 1
ATOM 1525 C C . TYR A 1 190 ? 4.125 5.345 -16.895 1.00 95.06 190 TYR A C 1
ATOM 1527 O O . TYR A 1 190 ? 4.088 4.110 -16.883 1.00 95.06 190 TYR A O 1
ATOM 1535 N N . LYS A 1 191 ? 4.839 6.015 -17.802 1.00 96.31 191 LYS A N 1
ATOM 1536 C CA . LYS A 1 191 ? 5.756 5.372 -18.751 1.00 96.31 191 LYS A CA 1
ATOM 1537 C C . LYS A 1 191 ? 7.119 6.052 -18.751 1.00 96.31 191 LYS A C 1
ATOM 1539 O O . LYS A 1 191 ? 7.213 7.258 -18.520 1.00 96.31 191 LYS A O 1
ATOM 1544 N N . CYS A 1 192 ? 8.160 5.297 -19.081 1.00 97.81 192 CYS A N 1
ATOM 1545 C CA . CYS A 1 192 ? 9.493 5.840 -19.313 1.00 97.81 192 CYS A CA 1
ATOM 1546 C C . CYS A 1 192 ? 9.794 5.860 -20.812 1.00 97.81 192 CYS A C 1
ATOM 1548 O O . CYS A 1 192 ? 9.357 4.992 -21.567 1.00 97.81 192 CYS A O 1
ATOM 1550 N N . GLU A 1 193 ? 10.547 6.858 -21.249 1.00 97.19 193 GLU A N 1
ATOM 1551 C CA . GLU A 1 193 ? 11.053 6.954 -22.617 1.00 97.19 193 GLU A CA 1
ATOM 1552 C C . GLU A 1 193 ? 12.547 7.272 -22.538 1.00 97.19 193 GLU A C 1
ATOM 1554 O O . GLU A 1 193 ? 12.930 8.235 -21.873 1.00 97.19 193 GLU A O 1
ATOM 1559 N N . CYS A 1 194 ? 13.402 6.461 -23.166 1.00 97.06 194 CYS A N 1
ATOM 1560 C CA . CYS A 1 194 ? 14.837 6.738 -23.180 1.00 97.06 194 CYS A CA 1
ATOM 1561 C C . CYS A 1 194 ? 15.117 8.103 -23.819 1.00 97.06 194 CYS A C 1
ATOM 1563 O O . CYS A 1 194 ? 14.451 8.521 -24.769 1.00 97.06 194 CYS A O 1
ATOM 1565 N N . LEU A 1 195 ? 16.093 8.819 -23.266 1.00 96.25 195 LEU A N 1
ATOM 1566 C CA . LEU A 1 195 ? 16.541 10.092 -23.815 1.00 96.25 195 LEU A CA 1
ATOM 1567 C C . LEU A 1 195 ? 17.177 9.891 -25.204 1.00 96.25 195 LEU A C 1
ATOM 1569 O O . LEU A 1 195 ? 17.603 8.781 -25.533 1.00 96.25 195 LEU A O 1
ATOM 1573 N N . PRO A 1 196 ? 17.290 10.955 -26.023 1.00 92.25 196 PRO A N 1
ATOM 1574 C CA . PRO A 1 196 ? 18.038 10.888 -27.275 1.00 92.25 196 PRO A CA 1
ATOM 1575 C C . PRO A 1 196 ? 19.445 10.318 -27.065 1.00 92.25 196 PRO A C 1
ATOM 1577 O O . PRO A 1 196 ? 20.082 10.611 -26.054 1.00 92.25 196 PRO A O 1
ATOM 1580 N N . SER A 1 197 ? 19.915 9.522 -28.029 1.00 89.94 197 SER A N 1
ATOM 1581 C CA . SER A 1 197 ? 21.167 8.749 -27.952 1.00 89.94 197 SER A CA 1
ATOM 1582 C C . SER A 1 197 ? 21.160 7.584 -26.957 1.00 89.94 197 SER A C 1
ATOM 1584 O O . SER A 1 197 ? 22.214 7.007 -26.710 1.00 89.94 197 SER A O 1
ATOM 1586 N N . PHE A 1 198 ? 20.000 7.190 -26.428 1.00 93.62 198 PHE A N 1
ATOM 1587 C CA . PHE A 1 198 ? 19.833 5.956 -25.666 1.00 93.62 198 PHE A CA 1
ATOM 1588 C C . PHE A 1 198 ? 18.740 5.075 -26.274 1.00 93.62 198 PHE A C 1
ATOM 1590 O O . PHE A 1 198 ? 17.750 5.572 -26.809 1.00 93.62 198 PHE A O 1
ATOM 1597 N N . THR A 1 199 ? 18.897 3.761 -26.138 1.00 92.94 199 THR A N 1
ATOM 1598 C CA . THR A 1 199 ? 17.904 2.759 -26.536 1.00 92.94 199 THR A CA 1
ATOM 1599 C C . THR A 1 199 ? 17.463 1.931 -25.336 1.00 92.94 199 THR A C 1
ATOM 1601 O O . THR A 1 199 ? 18.225 1.726 -24.387 1.00 92.94 199 THR A O 1
ATOM 1604 N N . ASP A 1 200 ? 16.221 1.452 -25.385 1.00 94.06 200 ASP A N 1
ATOM 1605 C CA . ASP A 1 200 ? 15.651 0.587 -24.359 1.00 94.06 200 ASP A CA 1
ATOM 1606 C C . ASP A 1 200 ? 16.301 -0.801 -24.402 1.00 94.06 200 ASP A C 1
ATOM 1608 O O . ASP A 1 200 ? 16.333 -1.456 -25.445 1.00 94.06 200 ASP A O 1
ATOM 1612 N N . ALA A 1 201 ? 16.822 -1.235 -23.259 1.00 93.25 201 ALA A N 1
ATOM 1613 C CA . ALA A 1 201 ? 17.391 -2.560 -23.034 1.00 93.25 201 ALA A CA 1
ATOM 1614 C C . ALA A 1 201 ? 16.699 -3.273 -21.860 1.00 93.25 201 ALA A C 1
ATOM 1616 O O . ALA A 1 201 ? 17.245 -4.216 -21.280 1.00 93.25 201 ALA A O 1
ATOM 1617 N N . SER A 1 202 ? 15.504 -2.815 -21.479 1.00 94.69 202 SER A N 1
ATOM 1618 C CA . SER A 1 202 ? 14.722 -3.417 -20.409 1.00 94.69 202 SER A CA 1
ATOM 1619 C C . SER A 1 202 ? 14.324 -4.871 -20.727 1.00 94.69 202 SER A C 1
ATOM 1621 O O . SER A 1 202 ? 13.997 -5.202 -21.871 1.00 94.69 202 SER A O 1
ATOM 1623 N N . PRO A 1 203 ? 14.311 -5.774 -19.723 1.00 93.88 203 PRO A N 1
ATOM 1624 C CA . PRO A 1 203 ? 13.749 -7.117 -19.869 1.00 93.88 203 PRO A CA 1
ATOM 1625 C C . PRO A 1 203 ? 12.282 -7.088 -20.323 1.00 93.88 203 PRO A C 1
ATOM 1627 O O . PRO A 1 203 ? 11.557 -6.149 -20.011 1.00 93.88 203 PRO A O 1
ATOM 1630 N N . LYS A 1 204 ? 11.808 -8.158 -20.978 1.00 91.00 204 LYS 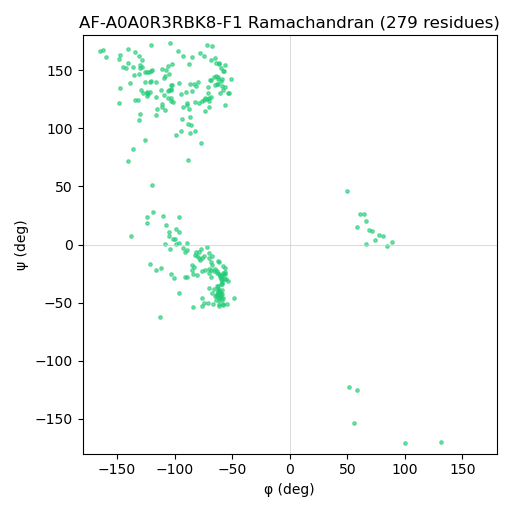A N 1
ATOM 1631 C CA . LYS A 1 204 ? 10.433 -8.234 -21.524 1.00 91.00 204 LYS A CA 1
ATOM 1632 C C . LYS A 1 204 ? 9.319 -8.010 -20.493 1.00 91.00 204 LYS A C 1
ATOM 1634 O O . LYS A 1 204 ? 8.257 -7.531 -20.869 1.00 91.00 204 LYS A O 1
ATOM 1639 N N . ASP A 1 205 ? 9.564 -8.362 -19.233 1.00 89.88 205 ASP A N 1
ATOM 1640 C CA . ASP A 1 205 ? 8.595 -8.229 -18.138 1.00 89.88 205 ASP 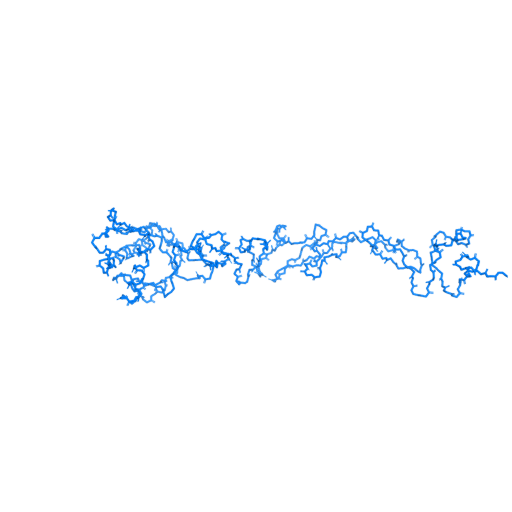A CA 1
ATOM 1641 C C . ASP A 1 205 ? 8.778 -6.931 -17.325 1.00 89.88 205 ASP A C 1
ATOM 1643 O O . ASP A 1 205 ? 8.065 -6.705 -16.348 1.00 89.88 205 ASP A O 1
ATOM 1647 N N . ALA A 1 206 ? 9.744 -6.085 -17.694 1.00 91.00 206 ALA A N 1
ATOM 1648 C CA . ALA A 1 206 ? 10.015 -4.813 -17.037 1.00 91.00 206 ALA A CA 1
ATOM 1649 C C . ALA A 1 206 ? 9.357 -3.642 -17.781 1.00 91.00 206 ALA A C 1
ATOM 1651 O O . ALA A 1 206 ? 8.923 -3.754 -18.927 1.00 91.00 206 ALA A O 1
ATOM 1652 N N . ILE A 1 207 ? 9.310 -2.484 -17.125 1.00 91.44 207 ILE A N 1
ATOM 1653 C CA . ILE A 1 207 ? 8.831 -1.245 -17.742 1.00 91.44 207 ILE A CA 1
ATOM 1654 C C . ILE A 1 207 ? 9.842 -0.817 -18.809 1.00 91.44 207 ILE A C 1
ATOM 1656 O O . ILE A 1 207 ? 11.031 -0.708 -18.511 1.00 91.44 207 ILE A O 1
ATOM 1660 N N . ALA A 1 208 ? 9.385 -0.576 -20.037 1.00 95.88 208 ALA A N 1
ATOM 1661 C CA . ALA A 1 208 ? 10.227 -0.047 -21.109 1.00 95.88 208 ALA A CA 1
ATOM 1662 C C . ALA A 1 208 ? 10.865 1.280 -20.676 1.00 95.88 208 ALA A C 1
ATOM 1664 O O . ALA A 1 208 ? 10.189 2.125 -20.089 1.00 95.88 208 ALA A O 1
ATOM 1665 N N . GLY A 1 209 ? 12.158 1.460 -20.935 1.00 95.56 209 GLY A N 1
ATOM 1666 C CA . GLY A 1 209 ? 12.924 2.623 -20.492 1.00 95.56 209 GLY A CA 1
ATOM 1667 C C . GLY A 1 209 ? 13.336 2.587 -19.015 1.00 95.56 209 GLY A C 1
ATOM 1668 O O . GLY A 1 209 ? 13.876 3.573 -18.509 1.00 95.56 209 GLY A O 1
ATOM 1669 N N . SER A 1 210 ? 13.120 1.469 -18.309 1.00 95.56 210 SER A N 1
ATOM 1670 C CA . SER A 1 210 ? 13.733 1.236 -16.988 1.00 95.56 210 SER A CA 1
ATOM 1671 C C . SER A 1 210 ? 15.242 0.996 -17.090 1.00 95.56 210 SER A C 1
ATOM 1673 O O . SER A 1 210 ? 15.993 1.302 -16.165 1.00 95.56 210 SER A O 1
ATOM 1675 N N . VAL A 1 211 ? 15.711 0.525 -18.249 1.00 96.06 211 VAL A N 1
ATOM 1676 C CA . VAL A 1 211 ? 17.125 0.354 -18.577 1.00 96.06 211 VAL A CA 1
ATOM 1677 C C . VAL A 1 211 ? 17.386 0.990 -19.937 1.00 96.06 211 VAL A C 1
ATOM 1679 O O . VAL A 1 211 ? 17.005 0.448 -20.967 1.00 96.06 211 VAL A O 1
ATOM 1682 N N . CYS A 1 212 ? 18.061 2.136 -19.940 1.00 95.12 212 CYS A N 1
ATOM 1683 C CA . CYS A 1 212 ? 18.460 2.831 -21.158 1.00 95.12 212 CYS A CA 1
ATOM 1684 C C . CYS A 1 212 ? 19.980 2.760 -21.307 1.00 95.12 212 CYS A C 1
ATOM 1686 O O . CYS A 1 212 ? 20.717 3.262 -20.452 1.00 95.12 212 CYS A O 1
ATOM 1688 N N . VAL A 1 213 ? 20.442 2.140 -22.392 1.00 92.81 213 VAL A N 1
ATOM 1689 C CA . VAL A 1 213 ? 21.866 2.021 -22.743 1.00 92.81 213 VAL A CA 1
ATOM 1690 C C . VAL A 1 213 ? 22.196 2.953 -23.895 1.00 92.81 213 VAL A C 1
ATOM 1692 O O . VAL A 1 213 ? 21.311 3.325 -24.664 1.00 92.81 213 VAL A O 1
ATOM 1695 N N . LEU A 1 214 ? 23.458 3.369 -23.988 1.00 91.38 214 LEU A N 1
ATOM 1696 C CA . LEU A 1 214 ? 23.897 4.277 -25.039 1.00 91.38 214 LEU A CA 1
ATOM 1697 C C . LEU A 1 214 ? 23.658 3.638 -26.414 1.00 91.38 214 LEU A C 1
ATOM 1699 O O . LEU A 1 214 ? 24.054 2.503 -26.662 1.00 91.38 214 LEU A O 1
ATOM 1703 N N . ASP A 1 215 ? 23.023 4.390 -27.300 1.00 90.56 215 ASP A N 1
ATOM 1704 C CA . ASP A 1 215 ? 22.842 4.027 -28.695 1.00 90.56 215 ASP A CA 1
ATOM 1705 C C . ASP A 1 215 ? 24.071 4.494 -29.485 1.00 90.56 215 ASP A C 1
ATOM 1707 O O . ASP A 1 215 ? 24.179 5.654 -29.895 1.00 90.56 215 ASP A O 1
ATOM 1711 N N . TYR A 1 216 ? 25.020 3.582 -29.683 1.00 87.06 216 TYR A N 1
ATOM 1712 C CA . TYR A 1 216 ? 26.226 3.804 -30.482 1.00 87.06 216 TYR A CA 1
ATOM 1713 C C . TYR A 1 216 ? 25.915 4.032 -31.968 1.00 87.06 216 TYR A C 1
ATOM 1715 O O . TYR A 1 216 ? 26.725 4.625 -32.678 1.00 87.06 216 TYR A O 1
ATOM 1723 N N . CYS A 1 217 ? 24.743 3.598 -32.432 1.00 87.38 217 CYS A N 1
ATOM 1724 C CA . CYS A 1 217 ? 24.244 3.833 -33.783 1.00 87.38 217 CYS A CA 1
ATOM 1725 C C . CYS A 1 217 ? 23.435 5.129 -33.920 1.00 87.38 217 CYS A C 1
ATOM 1727 O O . CYS A 1 217 ? 22.963 5.434 -35.017 1.00 87.38 217 CYS A O 1
ATOM 1729 N N . SER A 1 218 ? 23.296 5.909 -32.843 1.00 84.69 218 SER A N 1
ATOM 1730 C CA . SER A 1 218 ? 22.611 7.204 -32.884 1.00 84.69 218 SER A CA 1
ATOM 1731 C C . SER A 1 218 ? 23.317 8.218 -33.796 1.00 84.69 218 SER A C 1
ATOM 1733 O O . SER A 1 218 ? 22.665 9.107 -34.350 1.00 84.69 218 SER A O 1
ATOM 1735 N N . ASP A 1 219 ? 24.629 8.059 -34.018 1.00 75.56 219 ASP A N 1
ATOM 1736 C CA . ASP A 1 219 ? 25.379 8.792 -35.039 1.00 75.56 219 ASP A CA 1
ATOM 1737 C C . ASP A 1 219 ? 25.288 8.090 -36.405 1.00 75.56 219 ASP A C 1
ATOM 1739 O O . ASP A 1 219 ? 25.970 7.105 -36.694 1.00 75.56 219 ASP A O 1
ATOM 1743 N N . VAL A 1 220 ? 24.450 8.651 -37.278 1.00 66.19 220 VAL A N 1
ATOM 1744 C CA . VAL A 1 220 ? 24.130 8.132 -38.620 1.00 66.19 220 VAL A CA 1
ATOM 1745 C C . VAL A 1 220 ? 25.359 8.066 -39.548 1.00 66.19 220 VAL A C 1
ATOM 1747 O O . VAL A 1 220 ? 25.313 7.379 -40.567 1.00 66.19 220 VAL A O 1
ATOM 1750 N N . ASN A 1 221 ? 26.473 8.730 -39.207 1.00 75.56 221 ASN A N 1
ATOM 1751 C CA . ASN A 1 221 ? 27.706 8.715 -40.004 1.00 75.56 221 ASN A CA 1
ATOM 1752 C C . ASN A 1 221 ? 28.781 7.744 -39.488 1.00 75.56 221 ASN A C 1
ATOM 1754 O O . ASN A 1 221 ? 29.879 7.721 -40.042 1.00 75.56 221 ASN A O 1
ATOM 1758 N N . PHE A 1 222 ? 28.495 6.945 -38.454 1.00 80.88 222 PHE A N 1
ATOM 1759 C CA . PHE A 1 222 ? 29.473 6.003 -37.902 1.00 80.88 222 PHE A CA 1
ATOM 1760 C C . PHE A 1 222 ? 29.851 4.885 -38.891 1.00 80.88 222 PHE A C 1
ATOM 1762 O O . PHE A 1 222 ? 31.016 4.496 -38.975 1.00 80.88 222 PHE A O 1
ATOM 1769 N N . CYS A 1 223 ? 28.881 4.375 -39.658 1.00 87.12 223 CYS A N 1
ATOM 1770 C CA . CYS A 1 223 ? 29.087 3.249 -40.567 1.00 87.12 223 CYS A CA 1
ATOM 1771 C C . CYS A 1 223 ? 29.218 3.677 -42.040 1.00 87.12 223 CYS A C 1
ATOM 1773 O O . CYS A 1 223 ? 28.442 4.510 -42.517 1.00 87.12 223 CYS A O 1
ATOM 1775 N N . PRO A 1 224 ? 30.169 3.097 -42.799 1.00 87.69 224 PRO A N 1
ATOM 1776 C CA . PRO A 1 224 ? 30.361 3.428 -44.204 1.00 87.69 224 PRO A CA 1
ATOM 1777 C C . PRO A 1 224 ? 29.240 2.879 -45.097 1.00 87.69 224 PRO A C 1
ATOM 1779 O O . PRO A 1 224 ? 28.386 2.093 -44.685 1.00 87.69 224 PRO A O 1
ATOM 1782 N N . ARG A 1 225 ? 29.239 3.280 -46.373 1.00 86.94 225 ARG A N 1
ATOM 1783 C CA . ARG A 1 225 ? 28.209 2.859 -47.337 1.00 86.94 225 ARG A CA 1
ATOM 1784 C C . ARG A 1 225 ? 28.132 1.335 -47.472 1.00 86.94 225 ARG A C 1
ATOM 1786 O O . ARG A 1 225 ? 29.150 0.650 -47.425 1.00 86.94 225 ARG A O 1
ATOM 1793 N N . ASN A 1 226 ? 26.928 0.843 -47.769 1.00 88.88 226 ASN A N 1
ATOM 1794 C CA . ASN A 1 226 ? 26.598 -0.584 -47.889 1.00 88.88 226 ASN A CA 1
ATOM 1795 C C . ASN A 1 226 ? 26.706 -1.372 -46.571 1.00 88.88 226 ASN A C 1
ATOM 1797 O O . ASN A 1 226 ? 26.875 -2.598 -46.586 1.00 88.88 226 ASN A O 1
ATOM 1801 N N . THR A 1 227 ? 26.666 -0.663 -45.443 1.00 89.81 227 THR A N 1
ATOM 1802 C CA . THR A 1 227 ? 26.618 -1.264 -44.117 1.00 89.81 227 THR A CA 1
ATOM 1803 C C . THR A 1 227 ? 25.511 -0.636 -43.287 1.00 89.81 227 THR A C 1
ATOM 1805 O O . THR A 1 227 ? 25.234 0.558 -43.395 1.00 89.81 227 THR A O 1
ATOM 1808 N N . THR A 1 228 ? 24.909 -1.453 -42.436 1.00 90.38 228 THR A N 1
ATOM 1809 C CA . THR A 1 228 ? 23.937 -1.062 -41.426 1.00 90.38 228 THR A CA 1
ATOM 1810 C C . THR A 1 228 ? 24.617 -1.111 -40.060 1.00 90.38 228 THR A C 1
ATOM 1812 O O . THR A 1 228 ? 25.289 -2.092 -39.729 1.00 90.38 228 THR A O 1
ATOM 1815 N N . CYS A 1 229 ? 24.459 -0.053 -39.265 1.00 89.38 229 CYS A N 1
ATOM 1816 C CA . CYS A 1 229 ? 24.954 -0.030 -37.892 1.00 89.38 229 CYS A CA 1
ATOM 1817 C C . CYS A 1 229 ? 24.114 -0.955 -37.005 1.00 89.38 229 CYS A C 1
ATOM 1819 O O . CYS A 1 229 ? 22.885 -0.932 -37.068 1.00 89.38 229 CYS A O 1
ATOM 1821 N N . MET A 1 230 ? 24.777 -1.750 -36.170 1.00 89.25 230 MET A N 1
ATOM 1822 C CA . MET A 1 230 ? 24.149 -2.561 -35.134 1.00 89.25 230 MET A CA 1
ATOM 1823 C C . MET A 1 230 ? 24.755 -2.235 -33.774 1.00 89.25 230 MET A C 1
ATOM 1825 O O . MET A 1 230 ? 25.978 -2.189 -33.625 1.00 89.25 230 MET A O 1
ATOM 1829 N N . ASN A 1 231 ? 23.888 -2.004 -32.790 1.00 86.25 231 ASN A N 1
ATOM 1830 C CA . ASN A 1 231 ? 24.298 -1.813 -31.405 1.00 86.25 231 ASN A CA 1
ATOM 1831 C C . ASN A 1 231 ? 24.648 -3.163 -30.777 1.00 86.25 231 ASN A C 1
ATOM 1833 O O . ASN A 1 231 ? 23.811 -4.061 -30.733 1.00 86.25 231 ASN A O 1
ATOM 1837 N N . GLU A 1 232 ? 25.863 -3.267 -30.257 1.00 84.81 232 GLU A N 1
ATOM 1838 C CA . GLU A 1 232 ? 26.311 -4.331 -29.359 1.00 84.81 232 GLU A CA 1
ATOM 1839 C C . GLU A 1 232 ? 26.382 -3.797 -27.918 1.00 84.81 232 GLU A C 1
ATOM 1841 O O . GLU A 1 232 ? 26.233 -2.598 -27.682 1.00 84.81 232 GLU A O 1
ATOM 1846 N N . GLU A 1 233 ? 26.651 -4.668 -26.937 1.00 77.81 233 GLU A N 1
ATOM 1847 C CA . GLU A 1 233 ? 26.627 -4.308 -25.504 1.00 77.81 233 GLU A CA 1
ATOM 1848 C C . GLU A 1 233 ? 27.506 -3.097 -25.130 1.00 77.81 233 GLU A C 1
ATOM 1850 O O . GLU A 1 233 ? 27.185 -2.377 -24.186 1.00 77.81 233 GLU A O 1
ATOM 1855 N N . GLN A 1 234 ? 28.628 -2.880 -25.829 1.00 81.00 234 GLN A N 1
ATOM 1856 C CA . GLN A 1 234 ? 29.601 -1.820 -25.508 1.00 81.00 234 GLN A CA 1
ATOM 1857 C C . GLN A 1 234 ? 30.145 -1.067 -26.734 1.00 81.00 234 GLN A C 1
ATOM 1859 O O . GLN A 1 234 ? 31.087 -0.283 -26.604 1.00 81.00 234 GLN A O 1
ATOM 1864 N N . GLN A 1 235 ? 29.613 -1.315 -27.933 1.00 84.06 235 GLN A N 1
ATOM 1865 C CA . GLN A 1 235 ? 30.099 -0.686 -29.166 1.00 84.06 235 GLN A CA 1
ATOM 1866 C C . GLN A 1 235 ? 29.053 -0.735 -30.282 1.00 84.06 235 GLN A C 1
ATOM 1868 O O . GLN A 1 235 ? 28.159 -1.574 -30.267 1.00 84.06 235 GLN A O 1
ATOM 1873 N N . ALA A 1 236 ? 29.215 0.111 -31.298 1.00 87.19 236 ALA A N 1
ATOM 1874 C CA . ALA A 1 236 ? 28.562 -0.091 -32.586 1.00 87.19 236 ALA A CA 1
ATOM 1875 C C . ALA A 1 236 ? 29.427 -0.990 -33.476 1.00 87.19 236 ALA A C 1
ATOM 1877 O O . ALA A 1 236 ? 30.644 -0.807 -33.573 1.00 87.19 236 ALA A O 1
ATOM 1878 N N . ILE A 1 237 ? 28.792 -1.925 -34.177 1.00 88.62 237 ILE A N 1
ATOM 1879 C CA . ILE A 1 237 ? 29.414 -2.696 -35.253 1.00 88.62 237 ILE A CA 1
ATOM 1880 C C . ILE A 1 237 ? 28.715 -2.391 -36.577 1.00 88.62 237 ILE A C 1
ATOM 1882 O O . ILE A 1 237 ? 27.495 -2.288 -36.649 1.00 88.62 237 ILE A O 1
ATOM 1886 N N . CYS A 1 238 ? 29.486 -2.271 -37.656 1.00 90.50 238 CYS A N 1
ATOM 1887 C CA . CYS A 1 238 ? 28.920 -2.152 -38.998 1.00 90.50 238 CYS A CA 1
ATOM 1888 C C . CYS A 1 238 ? 28.738 -3.548 -39.597 1.00 90.50 238 CYS A C 1
ATOM 1890 O O . CYS A 1 238 ? 29.714 -4.297 -39.747 1.00 90.50 238 CYS A O 1
ATOM 1892 N N . GLN A 1 239 ? 27.502 -3.900 -39.941 1.00 92.25 239 GLN A N 1
ATOM 1893 C CA . GLN A 1 239 ? 27.150 -5.144 -40.618 1.00 92.25 239 GLN A CA 1
ATOM 1894 C C . GLN A 1 239 ? 26.874 -4.876 -42.099 1.00 92.25 239 GLN A C 1
ATOM 1896 O O . GLN A 1 239 ? 26.209 -3.906 -42.437 1.00 92.25 239 GLN A O 1
ATOM 1901 N N . CYS A 1 240 ? 27.366 -5.738 -42.991 1.00 92.25 240 CYS A N 1
ATOM 1902 C CA . CYS A 1 240 ? 27.082 -5.614 -44.419 1.00 92.25 240 CYS A CA 1
ATOM 1903 C C . CYS A 1 240 ? 25.583 -5.751 -44.709 1.00 92.25 240 CYS A C 1
ATOM 1905 O O . CYS A 1 240 ? 24.919 -6.646 -44.176 1.00 92.25 240 CYS A O 1
ATOM 1907 N N . ASP A 1 241 ? 25.080 -4.906 -45.607 1.00 92.31 241 ASP A N 1
ATOM 1908 C CA . ASP A 1 241 ? 23.703 -5.001 -46.086 1.00 92.31 241 ASP A CA 1
ATOM 1909 C C . ASP A 1 241 ? 23.469 -6.322 -46.853 1.00 92.31 241 ASP A C 1
ATOM 1911 O O . ASP A 1 241 ? 24.410 -6.904 -47.411 1.00 92.31 241 ASP A O 1
ATOM 1915 N N . PRO A 1 242 ? 22.220 -6.814 -46.947 1.00 91.69 242 PRO A N 1
ATOM 1916 C CA . PRO A 1 242 ? 21.911 -8.016 -47.719 1.00 91.69 242 PRO A CA 1
ATOM 1917 C C . PRO A 1 242 ? 22.428 -7.943 -49.169 1.00 91.69 242 PRO A C 1
ATOM 1919 O O . PRO A 1 242 ? 22.176 -6.976 -49.887 1.00 91.69 242 PRO A O 1
ATOM 1922 N N . GLY A 1 243 ? 23.136 -8.986 -49.620 1.00 87.69 243 GLY A N 1
ATOM 1923 C CA . GLY A 1 243 ? 23.743 -9.052 -50.961 1.00 87.69 243 GLY A CA 1
ATOM 1924 C C . GLY A 1 243 ? 25.167 -8.483 -51.061 1.00 87.69 243 GLY A C 1
ATOM 1925 O O . GLY A 1 243 ? 25.752 -8.483 -52.152 1.00 87.69 243 GLY A O 1
ATOM 1926 N N . TYR A 1 244 ? 25.732 -8.036 -49.939 1.00 90.88 244 TYR A N 1
ATOM 1927 C CA . TYR A 1 244 ? 27.125 -7.626 -49.821 1.00 90.88 244 TYR A CA 1
ATOM 1928 C C . TYR A 1 244 ? 27.940 -8.640 -49.013 1.00 90.88 244 TYR A C 1
ATOM 1930 O O . TYR A 1 244 ? 27.448 -9.254 -48.068 1.00 90.88 244 TYR A O 1
ATOM 1938 N N . VAL A 1 245 ? 29.201 -8.806 -49.398 1.00 87.19 245 VAL A N 1
ATOM 1939 C CA . VAL A 1 245 ? 30.173 -9.705 -48.778 1.00 87.19 245 VAL A CA 1
ATOM 1940 C C . VAL A 1 245 ? 31.159 -8.884 -47.956 1.00 87.19 245 VAL A C 1
ATOM 1942 O O . VAL A 1 245 ? 31.680 -7.871 -48.428 1.00 87.19 245 VAL A O 1
ATOM 1945 N N . ASP A 1 246 ? 31.408 -9.335 -46.728 1.00 88.38 246 ASP A N 1
ATOM 1946 C CA . ASP A 1 246 ? 32.356 -8.731 -45.794 1.00 88.38 246 ASP A CA 1
ATOM 1947 C C . ASP A 1 246 ? 33.802 -9.028 -46.211 1.00 88.38 246 ASP A C 1
ATOM 1949 O O . ASP A 1 246 ? 34.245 -10.178 -46.183 1.00 88.38 246 ASP A O 1
ATOM 1953 N N . ILE A 1 247 ? 34.549 -7.984 -46.572 1.00 87.06 247 ILE A N 1
ATOM 1954 C CA . ILE A 1 247 ? 35.944 -8.100 -47.013 1.00 87.06 247 ILE A CA 1
ATOM 1955 C C . ILE A 1 247 ? 36.950 -7.728 -45.919 1.00 87.06 247 ILE A C 1
ATOM 1957 O O . ILE A 1 247 ? 38.154 -7.722 -46.177 1.00 87.06 247 ILE A O 1
ATOM 1961 N N . ARG A 1 248 ? 36.506 -7.439 -44.684 1.00 87.25 248 ARG A N 1
ATOM 1962 C CA . ARG A 1 248 ? 37.382 -6.998 -43.577 1.00 87.25 248 ARG A CA 1
ATOM 1963 C C . ARG A 1 248 ? 38.485 -7.997 -43.237 1.00 87.25 248 ARG A C 1
ATOM 1965 O O . ARG A 1 248 ? 39.538 -7.590 -42.759 1.00 87.25 248 ARG A O 1
ATOM 1972 N N . LYS A 1 249 ? 38.257 -9.286 -43.501 1.00 85.06 249 LYS A N 1
ATOM 1973 C CA . LYS A 1 249 ? 39.220 -10.373 -43.257 1.00 85.06 249 LYS A CA 1
ATOM 1974 C C . LYS A 1 249 ? 40.299 -10.512 -44.340 1.00 85.06 249 LYS A C 1
ATOM 1976 O O . LYS A 1 249 ? 41.233 -11.279 -44.147 1.00 85.06 249 LYS A O 1
ATOM 1981 N N . SER A 1 250 ? 40.178 -9.814 -45.469 1.00 83.81 250 SER A N 1
ATOM 1982 C CA . SER A 1 250 ? 41.168 -9.875 -46.547 1.00 83.81 250 SER A CA 1
ATOM 1983 C C . SER A 1 250 ? 42.433 -9.092 -46.183 1.00 83.81 250 SER A C 1
ATOM 1985 O O . SER A 1 250 ? 42.380 -7.884 -45.950 1.00 83.81 250 SER A O 1
ATOM 1987 N N . GLU A 1 251 ? 43.593 -9.749 -46.229 1.00 81.75 251 GLU A N 1
ATOM 1988 C CA . GLU A 1 251 ? 44.903 -9.107 -46.022 1.00 81.75 251 GLU A CA 1
ATOM 1989 C C . GLU A 1 251 ? 45.251 -8.091 -47.122 1.00 81.75 251 GLU A C 1
ATOM 1991 O O . GLU A 1 251 ? 46.044 -7.172 -46.915 1.00 81.75 251 GLU A O 1
ATOM 1996 N N . LYS A 1 252 ? 44.637 -8.238 -48.301 1.00 82.00 252 LYS A N 1
ATOM 1997 C CA . LYS A 1 252 ? 44.861 -7.380 -49.473 1.00 82.00 252 LYS A CA 1
ATOM 1998 C C . LYS A 1 252 ? 43.881 -6.212 -49.559 1.00 82.00 252 LYS A C 1
ATOM 2000 O O . LYS A 1 252 ? 44.023 -5.364 -50.437 1.00 82.00 252 LYS A O 1
ATOM 2005 N N . ARG A 1 253 ? 42.911 -6.125 -48.641 1.00 82.75 253 ARG A N 1
ATOM 2006 C CA . ARG A 1 253 ? 41.867 -5.091 -48.647 1.00 82.75 253 ARG A CA 1
ATOM 2007 C C . ARG A 1 253 ? 42.445 -3.681 -48.696 1.00 82.75 253 ARG A C 1
ATOM 2009 O O . ARG A 1 253 ? 42.069 -2.906 -49.563 1.00 82.75 253 ARG A O 1
ATOM 2016 N N . THR A 1 254 ? 43.377 -3.367 -47.799 1.00 79.12 254 THR A N 1
ATOM 2017 C CA . THR A 1 254 ? 43.967 -2.022 -47.666 1.00 79.12 254 THR A CA 1
ATOM 2018 C C . THR A 1 254 ? 44.875 -1.630 -48.832 1.00 79.12 254 THR A C 1
ATOM 2020 O O . THR A 1 254 ? 45.258 -0.470 -48.931 1.00 79.12 254 THR A O 1
ATOM 2023 N N . GLN A 1 255 ? 45.229 -2.577 -49.707 1.00 83.25 255 GLN A N 1
ATOM 2024 C CA . GLN A 1 255 ? 45.999 -2.319 -50.928 1.00 83.25 255 GLN A CA 1
ATOM 2025 C C . GLN A 1 255 ? 45.090 -2.039 -52.130 1.00 83.25 255 GLN A C 1
ATOM 2027 O O . GLN A 1 255 ? 45.506 -1.360 -53.065 1.00 83.25 255 GLN A O 1
ATOM 2032 N N . LEU A 1 256 ? 43.873 -2.591 -52.117 1.00 80.62 256 LEU A N 1
ATOM 2033 C CA . LEU A 1 256 ? 42.936 -2.557 -53.240 1.00 80.62 256 LEU A CA 1
ATOM 2034 C C . LEU A 1 256 ? 41.816 -1.528 -53.057 1.00 80.62 256 LEU A C 1
ATOM 2036 O O . LEU A 1 256 ? 41.260 -1.055 -54.045 1.00 80.62 256 LEU A O 1
ATOM 2040 N N . PHE A 1 257 ? 41.481 -1.188 -51.813 1.00 82.75 257 PHE A N 1
ATOM 2041 C CA . PHE A 1 257 ? 40.336 -0.353 -51.473 1.00 82.75 257 PHE A CA 1
ATOM 2042 C C . PHE A 1 257 ? 40.658 0.623 -50.340 1.00 82.75 257 PHE A C 1
ATOM 2044 O O . PHE A 1 257 ? 41.523 0.363 -49.499 1.00 82.75 257 PHE A O 1
ATOM 2051 N N . ASP A 1 258 ? 39.904 1.723 -50.293 1.00 82.25 258 ASP A N 1
ATOM 2052 C CA . ASP A 1 258 ? 39.958 2.685 -49.194 1.00 82.25 258 ASP A CA 1
ATOM 2053 C C . ASP A 1 258 ? 39.562 2.037 -47.858 1.00 82.25 258 ASP A C 1
ATOM 2055 O O . ASP A 1 258 ? 38.817 1.051 -47.804 1.00 82.25 258 ASP A O 1
ATOM 2059 N N . GLN A 1 259 ? 40.048 2.613 -46.751 1.00 78.12 259 GLN A N 1
ATOM 2060 C CA . GLN A 1 259 ? 39.825 2.066 -45.408 1.00 78.12 259 GLN A CA 1
ATOM 2061 C C . GLN A 1 259 ? 38.337 1.945 -45.053 1.00 78.12 259 GLN A C 1
ATOM 2063 O O . GLN A 1 259 ? 37.974 0.979 -44.376 1.00 78.12 259 GLN A O 1
ATOM 2068 N N . ASP A 1 260 ? 37.503 2.831 -45.594 1.00 81.69 260 ASP A N 1
ATOM 2069 C CA . ASP A 1 260 ? 36.059 2.895 -45.357 1.00 81.69 260 ASP A CA 1
ATOM 2070 C C . ASP A 1 260 ? 35.262 1.854 -46.165 1.00 81.69 260 ASP A C 1
ATOM 2072 O O . ASP A 1 260 ? 34.062 1.690 -45.962 1.00 81.69 260 ASP A O 1
ATOM 2076 N N . ILE A 1 261 ? 35.894 1.102 -47.075 1.00 86.31 261 ILE A N 1
ATOM 2077 C CA . ILE A 1 261 ? 35.224 0.023 -47.812 1.00 86.31 261 ILE A CA 1
ATOM 2078 C C . ILE A 1 261 ? 35.336 -1.275 -47.009 1.00 86.31 261 ILE A C 1
ATOM 2080 O O . ILE A 1 261 ? 36.383 -1.932 -46.966 1.00 86.31 261 ILE A O 1
ATOM 2084 N N . LEU A 1 262 ? 34.226 -1.641 -46.364 1.00 87.56 262 LEU A N 1
ATOM 2085 C CA . LEU A 1 262 ? 34.109 -2.856 -45.550 1.00 87.56 262 LEU A CA 1
ATOM 2086 C C . LEU A 1 262 ? 33.393 -3.999 -46.278 1.00 87.56 262 LEU A C 1
ATOM 2088 O O . LEU A 1 262 ? 33.671 -5.164 -45.997 1.00 87.56 262 LEU A O 1
ATOM 2092 N N . CYS A 1 263 ? 32.491 -3.675 -47.209 1.00 90.19 263 CYS A N 1
ATOM 2093 C CA . CYS A 1 263 ? 31.626 -4.646 -47.874 1.00 90.19 263 CYS A CA 1
ATOM 2094 C C . CYS A 1 263 ? 31.498 -4.356 -49.377 1.00 90.19 263 CYS A C 1
ATOM 2096 O O . CYS A 1 263 ? 31.325 -3.203 -49.782 1.00 90.19 263 CYS A O 1
ATOM 2098 N N . LEU A 1 264 ? 31.530 -5.405 -50.206 1.00 88.06 264 LEU A N 1
ATOM 2099 C CA . LEU A 1 264 ? 31.370 -5.326 -51.666 1.00 88.06 264 LEU A CA 1
ATOM 2100 C C . LEU A 1 264 ? 30.174 -6.146 -52.133 1.00 88.06 264 LEU A C 1
ATOM 2102 O O . LEU A 1 264 ? 29.843 -7.159 -51.527 1.00 88.06 264 LEU A O 1
ATOM 2106 N N . LYS A 1 265 ? 29.521 -5.737 -53.225 1.00 86.94 265 LYS A N 1
ATOM 2107 C CA . LYS A 1 265 ? 28.460 -6.562 -53.818 1.00 86.94 265 LYS A CA 1
ATOM 2108 C C . LYS A 1 265 ? 29.051 -7.881 -54.288 1.00 86.94 265 LYS A C 1
ATOM 2110 O O . LYS A 1 265 ? 30.126 -7.901 -54.877 1.00 86.94 265 LYS A O 1
ATOM 2115 N N . MET A 1 266 ? 28.284 -8.955 -54.148 1.00 80.69 266 MET A N 1
ATOM 2116 C CA . MET A 1 266 ? 28.703 -10.302 -54.555 1.00 80.69 266 MET A CA 1
ATOM 2117 C C . MET A 1 266 ? 29.129 -10.421 -56.033 1.00 80.69 266 MET A C 1
ATOM 2119 O O . MET A 1 266 ? 29.901 -11.296 -56.387 1.00 80.69 266 MET A O 1
ATOM 2123 N N . ARG A 1 267 ? 28.643 -9.545 -56.916 1.00 81.44 267 ARG A N 1
ATOM 2124 C CA . ARG A 1 267 ? 29.039 -9.516 -58.339 1.00 81.44 267 ARG A CA 1
ATOM 2125 C C . ARG A 1 267 ? 30.339 -8.749 -58.615 1.00 81.44 267 ARG A C 1
ATOM 2127 O O . ARG A 1 267 ? 30.911 -8.901 -59.684 1.00 81.44 267 ARG A O 1
ATOM 2134 N N . ASP A 1 268 ? 30.737 -7.894 -57.678 1.00 80.75 268 ASP A N 1
ATOM 2135 C CA . ASP A 1 268 ? 31.874 -6.978 -57.793 1.00 80.75 268 ASP A CA 1
ATOM 2136 C C . ASP A 1 268 ? 33.070 -7.492 -56.958 1.00 80.75 268 ASP A C 1
ATOM 2138 O O . ASP A 1 268 ? 34.064 -6.787 -56.793 1.00 80.75 268 ASP A O 1
ATOM 2142 N N . ILE A 1 269 ? 32.966 -8.710 -56.405 1.00 80.00 269 ILE A N 1
ATOM 2143 C CA . ILE A 1 269 ? 33.990 -9.334 -55.571 1.00 80.00 269 ILE A CA 1
ATOM 2144 C C . ILE A 1 269 ? 34.791 -10.361 -56.375 1.00 80.00 269 ILE A C 1
ATOM 2146 O O . ILE A 1 269 ? 34.247 -11.313 -56.929 1.00 80.00 269 ILE A O 1
ATOM 2150 N N . ASP A 1 270 ? 36.106 -10.171 -56.419 1.00 82.06 270 ASP A N 1
ATOM 2151 C CA . ASP A 1 270 ? 37.047 -11.202 -56.849 1.00 82.06 270 ASP A CA 1
ATOM 2152 C C . ASP A 1 270 ? 37.628 -11.854 -55.587 1.00 82.06 270 ASP A C 1
ATOM 2154 O O . ASP A 1 270 ? 38.565 -11.347 -54.961 1.00 82.06 270 ASP A O 1
ATOM 2158 N N . GLU A 1 271 ? 37.005 -12.957 -55.166 1.00 74.12 271 GLU A N 1
ATOM 2159 C CA . GLU A 1 271 ? 37.352 -13.674 -53.931 1.00 74.12 271 GLU A CA 1
ATOM 2160 C C . GLU A 1 271 ? 38.805 -14.184 -53.945 1.00 74.12 271 GLU A C 1
ATOM 2162 O O . GLU A 1 271 ? 39.450 -14.253 -52.892 1.00 74.12 271 GLU A O 1
ATOM 2167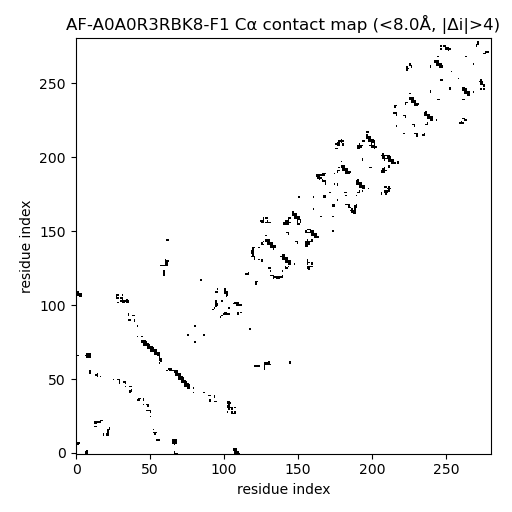 N N . CYS A 1 272 ? 39.346 -14.460 -55.139 1.00 76.62 272 CYS A N 1
ATOM 2168 C CA . CYS A 1 272 ? 40.717 -14.910 -55.358 1.00 76.62 272 CYS A CA 1
ATOM 2169 C C . CYS A 1 272 ? 41.719 -13.761 -55.234 1.00 76.62 272 CYS A C 1
ATOM 2171 O O . CYS A 1 272 ? 42.732 -13.888 -54.540 1.00 76.62 272 CYS A O 1
ATOM 2173 N N . ALA A 1 273 ? 41.432 -12.616 -55.860 1.00 77.12 273 ALA A N 1
ATOM 2174 C CA . ALA A 1 273 ? 42.262 -11.420 -55.736 1.00 77.12 273 ALA A CA 1
ATOM 2175 C C . ALA A 1 273 ? 42.311 -10.918 -54.287 1.00 77.12 273 ALA A C 1
ATOM 2177 O O . ALA A 1 273 ? 43.366 -10.476 -53.824 1.00 77.12 273 ALA A O 1
ATOM 2178 N N . LEU A 1 274 ? 41.200 -11.051 -53.557 1.00 76.19 274 LEU A N 1
ATOM 2179 C CA . LEU A 1 274 ? 41.096 -10.685 -52.147 1.00 76.19 274 LEU A CA 1
ATOM 2180 C C . LEU A 1 274 ? 41.616 -11.763 -51.188 1.00 76.19 274 LEU A C 1
ATOM 2182 O O . LEU A 1 274 ? 41.759 -11.484 -49.999 1.00 76.19 274 LEU A O 1
ATOM 2186 N N . GLY A 1 275 ? 41.932 -12.969 -51.664 1.00 73.19 275 GLY A N 1
ATOM 2187 C CA . GLY A 1 275 ? 42.434 -14.057 -50.819 1.00 73.19 275 GLY A CA 1
ATOM 2188 C C . GLY A 1 275 ? 41.451 -14.486 -49.724 1.00 73.19 275 GLY A C 1
ATOM 2189 O O . GLY A 1 275 ? 41.875 -14.953 -48.671 1.00 73.19 275 GLY A O 1
ATOM 2190 N N . ILE A 1 276 ? 40.148 -14.288 -49.946 1.00 73.31 276 ILE A N 1
ATOM 2191 C CA . ILE A 1 276 ? 39.080 -14.667 -49.003 1.00 73.31 276 ILE A CA 1
ATOM 2192 C C . ILE A 1 276 ? 38.772 -16.167 -49.137 1.00 73.31 276 ILE A C 1
ATOM 2194 O O . ILE A 1 276 ? 38.371 -16.818 -48.173 1.00 73.31 276 ILE A O 1
ATOM 2198 N N . THR A 1 277 ? 39.032 -16.733 -50.317 1.00 70.69 277 THR A N 1
ATOM 2199 C CA . THR A 1 277 ? 38.895 -18.158 -50.632 1.00 70.69 277 THR A CA 1
ATOM 2200 C C . THR A 1 277 ? 40.195 -18.710 -51.209 1.00 70.69 277 THR A C 1
ATOM 2202 O O . THR A 1 277 ? 40.931 -18.008 -51.905 1.00 70.69 277 THR A O 1
ATOM 2205 N N . ASN A 1 278 ? 40.482 -19.990 -50.952 1.00 62.66 278 ASN A N 1
ATOM 2206 C CA . ASN A 1 278 ? 41.665 -20.654 -51.497 1.00 62.66 278 ASN A CA 1
ATOM 2207 C C . ASN A 1 278 ? 41.430 -21.011 -52.973 1.00 62.66 278 ASN A C 1
ATOM 2209 O O . ASN A 1 278 ? 40.928 -22.089 -53.294 1.00 62.66 278 ASN A O 1
ATOM 2213 N N . CYS A 1 279 ? 41.732 -20.076 -53.867 1.00 67.19 279 CYS A N 1
ATOM 2214 C CA . CYS A 1 279 ? 41.616 -20.306 -55.297 1.00 67.19 279 CYS A CA 1
ATOM 2215 C C . CYS A 1 279 ? 42.818 -21.104 -55.795 1.00 67.19 279 CYS A C 1
ATOM 2217 O O . CYS A 1 279 ? 43.965 -20.693 -55.631 1.00 67.19 279 CYS A O 1
ATOM 2219 N N . SER A 1 280 ? 42.548 -22.263 -56.393 1.00 61.88 280 SER A N 1
ATOM 2220 C CA . SER A 1 280 ? 43.571 -23.033 -57.099 1.00 61.88 280 SER A CA 1
ATOM 2221 C C . SER A 1 280 ? 43.936 -22.268 -58.370 1.00 61.88 280 SER A C 1
ATOM 2223 O O . SER A 1 280 ? 43.049 -21.991 -59.177 1.00 61.88 280 SER A O 1
ATOM 2225 N N . GLY A 1 281 ? 45.202 -21.861 -58.480 1.00 55.62 281 GLY A N 1
ATOM 2226 C CA . GLY A 1 281 ? 45.748 -21.210 -59.673 1.00 55.62 281 GLY A CA 1
ATOM 2227 C C . GLY A 1 281 ? 45.846 -22.144 -60.869 1.00 55.62 281 GLY A C 1
ATOM 2228 O O . GLY A 1 281 ? 45.961 -23.373 -60.653 1.00 55.62 281 GLY A O 1
#

Sequence (281 aa):
MRKDDEKLMYTDILANPRHMVTKELVKRFENGIGQCYPNTALAGSFVTAEVNEIMDPMNINATWDRGILFNSTVYFRKGSVRLPSDVYHMLIRYIMDRNNYQIGQSGLYINSYQSDPFKACWKNNCHPKGICIDLGPNAYRCECGQGYRDLNPSDPGRRCLPNTGYNECERKEDNECSENARCIDQEHLYKCECLPSFTDASPKDAIAGSVCVLDYCSDVNFCPRNTTCMNEEQQAICQCDPGYVDIRKSEKRTQLFDQDILCLKMRDIDECALGITNCSG